Protein AF-F4PZV0-F1 (afdb_monomer)

Organism: Cavenderia fasciculata (NCBI:txid261658)

pLDDT: mean 76.66, std 22.75, range [26.72, 97.62]

Structure (mmCIF, N/CA/C/O backbone):
data_AF-F4PZV0-F1
#
_entry.id   AF-F4PZV0-F1
#
loop_
_atom_site.group_PDB
_atom_site.id
_atom_site.type_symbol
_atom_site.label_atom_id
_atom_site.label_alt_id
_atom_site.label_comp_id
_atom_site.label_asym_id
_atom_site.label_entity_id
_atom_site.label_seq_id
_atom_site.pdbx_PDB_ins_code
_atom_site.Cartn_x
_atom_site.Cartn_y
_atom_site.Cartn_z
_atom_site.occupancy
_atom_site.B_iso_or_equiv
_atom_site.auth_seq_id
_atom_site.auth_comp_id
_atom_site.auth_asym_id
_atom_site.auth_atom_id
_atom_site.pdbx_PDB_model_num
ATOM 1 N N . MET A 1 1 ? 8.027 -6.319 49.062 1.00 37.78 1 MET A N 1
ATOM 2 C CA . MET A 1 1 ? 6.850 -5.822 48.311 1.00 37.78 1 MET A CA 1
ATOM 3 C C . MET A 1 1 ? 7.262 -5.364 46.907 1.00 37.78 1 MET A C 1
ATOM 5 O O . MET A 1 1 ? 7.411 -4.172 46.685 1.00 37.78 1 MET A O 1
ATOM 9 N N . SER A 1 2 ? 7.480 -6.268 45.946 1.00 42.31 2 SER A N 1
ATOM 10 C CA . SER A 1 2 ? 7.841 -5.849 44.573 1.00 42.31 2 SER A CA 1
ATOM 11 C C . SER A 1 2 ? 7.210 -6.712 43.479 1.00 42.31 2 SER A C 1
ATOM 13 O O . SER A 1 2 ? 7.853 -7.022 42.481 1.00 42.31 2 SER A O 1
ATOM 15 N N . GLN A 1 3 ? 5.950 -7.105 43.652 1.00 46.19 3 GLN A N 1
ATOM 16 C CA . GLN A 1 3 ? 5.202 -7.841 42.631 1.00 46.19 3 GLN A CA 1
ATOM 17 C C . GLN A 1 3 ? 3.974 -7.031 42.223 1.00 46.19 3 GLN A C 1
ATOM 19 O O . GLN A 1 3 ? 2.892 -7.254 42.750 1.00 46.19 3 GLN A O 1
ATOM 24 N N . LEU A 1 4 ? 4.152 -6.028 41.354 1.00 45.59 4 LEU A N 1
ATOM 25 C CA . LEU A 1 4 ? 3.023 -5.313 40.736 1.00 45.59 4 LEU A CA 1
ATOM 26 C C . LEU A 1 4 ? 3.439 -4.483 39.510 1.00 45.59 4 LEU A C 1
ATOM 28 O O . LEU A 1 4 ? 3.148 -3.296 39.423 1.00 45.59 4 LEU A O 1
ATOM 32 N N . ARG A 1 5 ? 4.150 -5.084 38.548 1.00 44.56 5 ARG A N 1
ATOM 33 C CA . ARG A 1 5 ? 4.368 -4.488 37.214 1.00 44.56 5 ARG A CA 1
ATOM 34 C C . ARG A 1 5 ? 4.546 -5.573 36.153 1.00 44.56 5 ARG A C 1
ATOM 36 O O . ARG A 1 5 ? 5.642 -5.722 35.643 1.00 44.56 5 ARG A O 1
ATOM 43 N N . ASP A 1 6 ? 3.502 -6.339 35.836 1.00 48.53 6 ASP A N 1
ATOM 44 C CA . ASP A 1 6 ? 3.580 -7.217 34.650 1.00 48.53 6 ASP A CA 1
ATOM 45 C C . ASP A 1 6 ? 2.233 -7.541 33.980 1.00 48.53 6 ASP A C 1
ATOM 47 O O . ASP A 1 6 ? 2.067 -8.549 33.296 1.00 48.53 6 ASP A O 1
ATOM 51 N N . SER A 1 7 ? 1.223 -6.683 34.161 1.00 46.28 7 SER A N 1
ATOM 52 C CA . SER A 1 7 ? -0.145 -6.976 33.691 1.00 46.28 7 SER A CA 1
ATOM 53 C C . SER A 1 7 ? -0.678 -6.022 32.619 1.00 46.28 7 SER A C 1
ATOM 55 O O . SER A 1 7 ? -1.833 -6.158 32.235 1.00 46.28 7 SER A O 1
ATOM 57 N N . LYS A 1 8 ? 0.122 -5.069 32.115 1.00 41.34 8 LYS A N 1
ATOM 58 C CA . LYS A 1 8 ? -0.348 -4.067 31.131 1.00 41.34 8 LYS A CA 1
ATOM 59 C C . LYS A 1 8 ? 0.074 -4.303 29.675 1.00 41.34 8 LYS A C 1
ATOM 61 O O . LYS A 1 8 ? -0.440 -3.609 28.809 1.00 41.34 8 LYS A O 1
ATOM 66 N N . ASP A 1 9 ? 0.910 -5.304 29.395 1.00 50.50 9 ASP A N 1
ATOM 67 C CA . ASP A 1 9 ? 1.451 -5.542 28.044 1.00 50.50 9 ASP A CA 1
ATOM 68 C C . ASP A 1 9 ? 1.009 -6.870 27.403 1.00 50.50 9 ASP A C 1
ATOM 70 O O . ASP A 1 9 ? 1.531 -7.262 26.358 1.00 50.50 9 ASP A O 1
ATOM 74 N N . LYS A 1 10 ? 0.029 -7.583 27.977 1.00 44.91 10 LYS A N 1
ATOM 75 C CA . LYS A 1 10 ? -0.512 -8.780 27.316 1.00 44.91 10 LYS A CA 1
ATOM 76 C C . LYS A 1 10 ? -1.447 -8.372 26.181 1.00 44.91 10 LYS A C 1
ATOM 78 O O . LYS A 1 10 ? -2.624 -8.093 26.389 1.00 44.91 10 LYS A O 1
ATOM 83 N N . VAL A 1 11 ? -0.874 -8.330 24.981 1.00 53.22 11 VAL A N 1
ATOM 84 C CA . VAL A 1 11 ? -1.588 -8.189 23.710 1.00 53.22 11 VAL A CA 1
ATOM 85 C C . VAL A 1 11 ? -2.632 -9.313 23.616 1.00 53.22 11 VAL A C 1
ATOM 87 O O . VAL A 1 11 ? -2.275 -10.476 23.832 1.00 53.22 11 VAL A O 1
ATOM 90 N N . PRO A 1 12 ? -3.913 -9.001 23.342 1.00 50.31 12 PRO A N 1
ATOM 91 C CA . PRO A 1 12 ? -4.933 -10.025 23.150 1.00 50.31 12 PRO A CA 1
ATOM 92 C C . PRO A 1 12 ? -4.534 -10.952 21.989 1.00 50.31 12 PRO A C 1
ATOM 94 O O . PRO A 1 12 ? -3.909 -10.486 21.032 1.00 50.31 12 PRO A O 1
ATOM 97 N N . PRO A 1 13 ? -4.862 -12.255 22.057 1.00 51.34 13 PRO A N 1
ATOM 98 C CA . PRO A 1 13 ? -4.524 -13.195 20.996 1.00 51.34 13 PRO A CA 1
ATOM 99 C C . PRO A 1 13 ? -5.064 -12.687 19.647 1.00 51.34 13 PRO A C 1
ATOM 101 O O . PRO A 1 13 ? -6.169 -12.132 19.612 1.00 51.34 13 PRO A O 1
ATOM 104 N N . PRO A 1 14 ? -4.307 -12.839 18.543 1.00 54.62 14 PRO A N 1
ATOM 105 C CA . PRO A 1 14 ? -4.739 -12.368 17.234 1.00 54.62 14 PRO A CA 1
ATOM 106 C C . PRO A 1 14 ? -6.111 -12.952 16.889 1.00 54.62 14 PRO A C 1
ATOM 108 O O . PRO A 1 14 ? -6.295 -14.167 16.926 1.00 54.62 14 PRO A O 1
ATOM 111 N N . LYS A 1 15 ? -7.073 -12.090 16.536 1.00 55.09 15 LYS A N 1
ATOM 112 C CA . LYS A 1 15 ? -8.424 -12.511 16.119 1.00 55.09 15 LYS A CA 1
ATOM 113 C C . LYS A 1 15 ? -8.403 -13.388 14.856 1.00 55.09 15 LYS A C 1
ATOM 115 O O . LYS A 1 15 ? -9.343 -14.140 14.620 1.00 55.09 15 LYS A O 1
ATOM 120 N N . HIS A 1 16 ? -7.315 -13.323 14.081 1.00 64.19 16 HIS A N 1
ATOM 121 C CA . HIS A 1 16 ? -7.124 -14.026 12.815 1.00 64.19 16 HIS A CA 1
ATOM 122 C C . HIS A 1 16 ? -5.812 -14.820 12.802 1.00 64.19 16 HIS A C 1
ATOM 124 O O . HIS A 1 16 ? -4.788 -14.359 13.311 1.00 64.19 16 HIS A O 1
ATOM 130 N N . ARG A 1 17 ? -5.840 -16.012 12.191 1.00 85.50 17 ARG A N 1
ATOM 131 C CA . ARG A 1 17 ? -4.667 -16.885 12.020 1.00 85.50 17 ARG A CA 1
ATOM 132 C C . ARG A 1 17 ? -3.608 -16.177 11.167 1.00 85.50 17 ARG A C 1
ATOM 134 O O . ARG A 1 17 ? -3.918 -15.732 10.063 1.00 85.50 17 ARG A O 1
ATOM 141 N N . SER A 1 18 ? -2.365 -16.101 11.649 1.00 90.19 18 SER A N 1
ATOM 142 C CA . SER A 1 18 ? -1.261 -15.540 10.867 1.00 90.19 18 SER A CA 1
ATOM 143 C C . SER A 1 18 ? -0.933 -16.445 9.672 1.00 90.19 18 SER A C 1
ATOM 145 O O . SER A 1 18 ? -0.874 -17.669 9.778 1.00 90.19 18 SER A O 1
ATOM 147 N N . ILE A 1 19 ? -0.770 -15.830 8.501 1.00 95.19 19 ILE A N 1
ATOM 148 C CA . ILE A 1 19 ? -0.352 -16.480 7.252 1.00 95.19 19 ILE A CA 1
ATOM 149 C C . ILE A 1 19 ? 1.168 -16.585 7.204 1.00 95.19 19 ILE A C 1
ATOM 151 O O . ILE A 1 19 ? 1.708 -17.604 6.780 1.00 95.19 19 ILE A O 1
ATOM 155 N N . LYS A 1 20 ? 1.848 -15.514 7.614 1.00 94.88 20 LYS A N 1
ATOM 156 C CA . LYS A 1 20 ? 3.300 -15.456 7.747 1.00 94.88 20 LYS A CA 1
ATOM 157 C C . LYS A 1 20 ? 3.657 -14.448 8.825 1.00 94.88 20 LYS A C 1
ATOM 159 O O . LYS A 1 20 ? 3.036 -13.393 8.933 1.00 94.88 20 LYS A O 1
ATOM 164 N N . GLU A 1 21 ? 4.683 -14.756 9.595 1.00 96.50 21 GLU A N 1
ATOM 165 C CA . GLU A 1 21 ? 5.243 -13.859 10.593 1.00 96.50 21 GLU A CA 1
ATOM 166 C C . GLU A 1 21 ? 6.762 -13.959 10.587 1.00 96.50 21 GLU A C 1
ATOM 168 O O . GLU A 1 21 ? 7.330 -14.974 10.187 1.00 96.50 21 GLU A O 1
ATOM 173 N N . GLY A 1 22 ? 7.434 -12.880 10.969 1.00 95.75 22 GLY A N 1
ATOM 174 C CA . GLY A 1 22 ? 8.887 -12.861 10.942 1.00 95.75 22 GLY A CA 1
ATOM 175 C C . GLY A 1 22 ? 9.486 -11.493 11.202 1.00 95.75 22 GLY A C 1
ATOM 176 O O . GLY A 1 22 ? 8.810 -10.458 11.197 1.00 95.75 22 GLY A O 1
ATOM 177 N N . SER A 1 23 ? 10.797 -11.480 11.434 1.00 96.00 23 SER A N 1
ATOM 178 C CA . SER A 1 23 ? 11.526 -10.233 11.612 1.00 96.00 23 SER A CA 1
ATOM 179 C C . SER A 1 23 ? 11.963 -9.657 10.273 1.00 96.00 23 SER A C 1
ATOM 181 O O . SER A 1 23 ? 12.655 -10.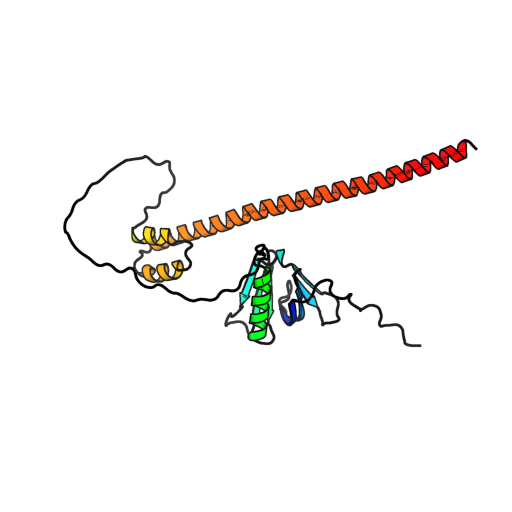308 9.504 1.00 96.00 23 SER A O 1
ATOM 183 N N . VAL A 1 24 ? 11.637 -8.389 10.044 1.00 96.38 24 VAL A N 1
ATOM 184 C CA . VAL A 1 24 ? 12.027 -7.653 8.840 1.00 96.38 24 VAL A CA 1
ATOM 185 C C . VAL A 1 24 ? 12.661 -6.318 9.205 1.00 96.38 24 VAL A C 1
ATOM 187 O O . VAL A 1 24 ? 12.490 -5.796 10.311 1.00 96.38 24 VAL A O 1
ATOM 190 N N . THR A 1 25 ? 13.360 -5.707 8.255 1.00 95.69 25 THR A N 1
ATOM 191 C CA . THR A 1 25 ? 13.836 -4.327 8.383 1.00 95.69 25 THR A CA 1
ATOM 192 C C . THR A 1 25 ? 13.033 -3.427 7.457 1.00 95.69 25 THR A C 1
ATOM 194 O O . THR A 1 25 ? 13.147 -3.538 6.241 1.00 95.69 25 THR A O 1
ATOM 197 N N . LYS A 1 26 ? 12.244 -2.497 8.008 1.00 94.56 26 LYS A N 1
ATOM 198 C CA . LYS A 1 26 ? 11.436 -1.569 7.201 1.00 94.56 26 LYS A CA 1
ATOM 199 C C . LYS A 1 26 ? 11.984 -0.153 7.203 1.00 94.56 26 LYS A C 1
ATOM 201 O O . LYS A 1 26 ? 12.492 0.327 8.219 1.00 94.56 26 LYS A O 1
ATOM 206 N N . GLN A 1 27 ? 11.780 0.549 6.096 1.00 94.00 27 GLN A N 1
ATOM 207 C CA . GLN A 1 27 ? 12.021 1.983 6.009 1.00 94.00 27 GLN A CA 1
ATOM 208 C C . GLN A 1 27 ? 10.890 2.773 6.691 1.00 94.00 27 GLN A C 1
ATOM 210 O O . GLN A 1 27 ? 9.701 2.439 6.578 1.00 94.00 27 GLN A O 1
ATOM 215 N N . GLY A 1 28 ? 11.266 3.816 7.429 1.00 88.50 28 GLY A N 1
ATOM 216 C CA . GLY A 1 28 ? 10.349 4.767 8.044 1.00 88.50 28 GLY A CA 1
ATOM 217 C C . GLY A 1 28 ? 9.641 5.645 7.009 1.00 88.50 28 GLY A C 1
ATOM 218 O O . GLY A 1 28 ? 10.143 5.871 5.910 1.00 88.50 28 GLY A O 1
ATOM 219 N N . GLY A 1 29 ? 8.445 6.119 7.367 1.00 86.62 29 GLY A N 1
ATOM 220 C CA . GLY A 1 29 ? 7.596 6.933 6.492 1.00 86.62 29 GLY A CA 1
ATOM 221 C C . GLY A 1 29 ? 8.144 8.341 6.276 1.00 86.62 29 GLY A C 1
ATOM 222 O O . GLY A 1 29 ? 8.630 8.643 5.187 1.00 86.62 29 GLY A O 1
ATOM 223 N N . ARG A 1 30 ? 8.076 9.169 7.331 1.00 83.56 30 ARG A N 1
ATOM 224 C CA . ARG A 1 30 ? 8.530 10.572 7.341 1.00 83.56 30 ARG A CA 1
ATOM 225 C C . ARG A 1 30 ? 10.054 10.682 7.328 1.00 83.56 30 ARG A C 1
ATOM 227 O O . ARG A 1 30 ? 10.621 11.338 6.469 1.00 83.56 30 ARG A O 1
ATOM 234 N N . ILE A 1 31 ? 10.713 9.986 8.254 1.00 88.25 31 ILE A N 1
ATOM 235 C CA . ILE A 1 31 ? 12.175 9.878 8.304 1.00 88.25 31 ILE A CA 1
ATOM 236 C C . ILE A 1 31 ? 12.557 8.526 7.707 1.00 88.25 31 ILE A C 1
ATOM 238 O O . ILE A 1 31 ? 12.163 7.484 8.235 1.00 88.25 31 ILE A O 1
ATOM 242 N N . LYS A 1 32 ? 13.340 8.537 6.625 1.00 87.62 32 LYS A N 1
ATOM 243 C CA . LYS A 1 32 ? 13.700 7.360 5.812 1.00 87.62 32 LYS A CA 1
ATOM 244 C C . LYS A 1 32 ? 14.741 6.427 6.461 1.00 87.62 32 LYS A C 1
ATOM 246 O O . LYS A 1 32 ? 15.461 5.711 5.762 1.00 87.62 32 LYS A O 1
ATOM 251 N N . ASN A 1 33 ? 14.780 6.388 7.792 1.00 90.31 33 ASN A N 1
ATOM 252 C CA . ASN A 1 33 ? 15.622 5.483 8.572 1.00 90.31 33 ASN A CA 1
ATOM 253 C C . ASN A 1 33 ? 15.045 4.069 8.564 1.00 90.31 33 ASN A C 1
ATOM 255 O O . ASN A 1 33 ? 13.837 3.869 8.451 1.00 90.31 33 ASN A O 1
ATOM 259 N N . TRP A 1 34 ? 15.913 3.082 8.735 1.00 93.19 34 TRP A N 1
ATOM 260 C CA . TRP A 1 34 ? 15.544 1.675 8.694 1.00 93.19 34 TRP A CA 1
ATOM 261 C C . TRP A 1 34 ? 15.444 1.118 10.106 1.00 93.19 34 TRP A C 1
ATOM 263 O O . TRP A 1 34 ? 16.307 1.385 10.940 1.00 93.19 34 TRP A O 1
ATOM 273 N N . LYS A 1 35 ? 14.370 0.383 10.393 1.00 93.12 35 LYS A N 1
ATOM 274 C CA . LYS A 1 35 ? 14.091 -0.165 11.723 1.00 93.12 35 LYS A CA 1
ATOM 275 C C . LYS A 1 35 ? 13.714 -1.635 11.616 1.00 93.12 35 LYS A C 1
ATOM 277 O O . LYS A 1 35 ? 12.878 -1.991 10.787 1.00 93.12 35 LYS A O 1
ATOM 282 N N . LYS A 1 36 ? 14.290 -2.456 12.496 1.00 95.75 36 LYS A N 1
ATOM 283 C CA . LYS A 1 36 ? 13.867 -3.844 12.698 1.00 95.75 36 LYS A CA 1
ATOM 284 C C . LYS A 1 36 ? 12.461 -3.855 13.301 1.00 95.75 36 LYS A C 1
ATOM 286 O O . LYS A 1 36 ? 12.175 -3.083 14.222 1.00 95.75 36 LYS A O 1
ATOM 291 N N . ARG A 1 37 ? 11.581 -4.678 12.743 1.00 96.81 37 ARG A N 1
ATOM 292 C CA . ARG A 1 37 ? 10.197 -4.873 13.176 1.00 96.81 37 ARG A CA 1
ATOM 293 C C . ARG A 1 37 ? 9.867 -6.357 13.140 1.00 96.81 37 ARG A C 1
ATOM 295 O O . ARG A 1 37 ? 10.426 -7.093 12.330 1.00 96.81 37 ARG A O 1
ATOM 302 N N . TRP A 1 38 ? 8.981 -6.776 14.032 1.00 96.44 38 TRP A N 1
ATOM 303 C CA . TRP A 1 38 ? 8.270 -8.038 13.870 1.00 96.44 38 TRP A CA 1
ATOM 304 C C . TRP A 1 38 ? 7.047 -7.753 13.008 1.00 96.44 38 TRP A C 1
ATOM 306 O O . TRP A 1 38 ? 6.306 -6.826 13.333 1.00 96.44 38 TRP A O 1
ATOM 316 N N . CYS A 1 39 ? 6.882 -8.467 11.903 1.00 96.75 39 CYS A N 1
ATOM 317 C CA . CYS A 1 39 ? 5.736 -8.329 11.015 1.00 96.75 39 CYS A CA 1
ATOM 318 C C . CYS A 1 39 ? 4.874 -9.582 11.080 1.00 96.75 39 CYS A C 1
ATOM 320 O O . CYS A 1 39 ? 5.399 -10.689 11.171 1.00 96.75 39 CYS A O 1
ATOM 322 N N . VAL A 1 40 ? 3.565 -9.384 10.984 1.00 96.75 40 VAL A N 1
ATOM 323 C CA . VAL A 1 40 ? 2.557 -10.438 10.898 1.00 96.75 40 VAL A CA 1
ATOM 324 C C . VAL A 1 40 ? 1.659 -10.113 9.711 1.00 96.75 40 VAL A C 1
ATOM 326 O O . VAL A 1 40 ? 1.116 -9.015 9.633 1.00 96.75 40 VAL A O 1
ATOM 329 N N . LEU A 1 41 ? 1.530 -11.053 8.782 1.00 97.00 41 LEU A N 1
ATOM 330 C CA . LEU A 1 41 ? 0.561 -11.022 7.693 1.00 97.00 41 LEU A CA 1
ATOM 331 C C . LEU A 1 41 ? -0.612 -11.926 8.052 1.00 97.00 41 LEU A C 1
ATOM 333 O O . LEU A 1 41 ? -0.409 -13.090 8.397 1.00 97.00 41 LEU A O 1
ATOM 337 N N . ASN A 1 42 ? -1.824 -11.408 7.924 1.00 94.75 42 ASN A N 1
ATOM 338 C CA . ASN A 1 42 ? -3.077 -12.148 8.041 1.00 94.75 42 ASN A CA 1
ATOM 339 C C . ASN A 1 42 ? -4.031 -11.718 6.906 1.00 94.75 42 ASN A C 1
ATOM 341 O O . ASN A 1 42 ? -3.611 -11.034 5.972 1.00 94.75 42 ASN A O 1
ATOM 345 N N . ASP A 1 43 ? -5.295 -12.138 6.974 1.00 92.38 43 ASP A N 1
ATOM 346 C CA . ASP A 1 43 ? -6.306 -11.787 5.968 1.00 92.38 43 ASP A CA 1
ATOM 347 C C . ASP A 1 43 ? -6.681 -10.288 5.973 1.00 92.38 43 ASP A C 1
ATOM 349 O O . ASP A 1 43 ? -7.154 -9.776 4.962 1.00 92.38 43 ASP A O 1
ATOM 353 N N . GLU A 1 44 ? -6.458 -9.572 7.082 1.00 91.75 44 GLU A N 1
ATOM 354 C CA . GLU A 1 44 ? -6.767 -8.140 7.211 1.00 91.75 44 GLU A CA 1
ATOM 355 C C . GLU A 1 44 ? -5.642 -7.254 6.663 1.00 91.75 44 GLU A C 1
ATOM 357 O O . GLU A 1 44 ? -5.898 -6.195 6.084 1.00 91.75 44 GLU A O 1
ATOM 362 N N . GLY A 1 45 ? -4.383 -7.668 6.823 1.00 94.75 45 GLY A N 1
ATOM 363 C CA . GLY A 1 45 ? -3.252 -6.841 6.436 1.00 94.75 45 GLY A CA 1
ATOM 364 C C . GLY A 1 45 ? -1.888 -7.308 6.918 1.00 94.75 45 GLY A C 1
ATOM 365 O O . GLY A 1 45 ? -1.684 -8.404 7.441 1.00 94.75 45 GLY A O 1
ATOM 366 N N . ILE A 1 46 ? -0.919 -6.414 6.731 1.00 96.94 46 ILE A N 1
ATOM 367 C CA . ILE A 1 46 ? 0.425 -6.517 7.297 1.00 96.94 46 ILE A CA 1
ATOM 368 C C . ILE A 1 46 ? 0.480 -5.641 8.545 1.00 96.94 46 ILE A C 1
ATOM 370 O O . ILE A 1 46 ? 0.477 -4.417 8.445 1.00 96.94 46 ILE A O 1
ATOM 374 N N . HIS A 1 47 ? 0.623 -6.253 9.710 1.00 96.00 47 HIS A N 1
ATOM 375 C CA . HIS A 1 47 ? 0.764 -5.582 11.000 1.00 96.00 47 HIS A CA 1
ATOM 376 C C . HIS A 1 47 ? 2.227 -5.612 11.431 1.00 96.00 47 HIS A C 1
ATOM 378 O O . HIS A 1 47 ? 2.916 -6.614 11.225 1.00 96.00 47 HIS A O 1
ATOM 384 N N . TYR A 1 48 ? 2.738 -4.529 12.023 1.00 95.62 48 TYR A N 1
ATOM 385 C CA . TYR A 1 48 ? 4.131 -4.485 12.463 1.00 95.62 48 TYR A CA 1
ATOM 386 C C . TYR A 1 48 ? 4.328 -3.921 13.870 1.00 95.62 48 TYR A C 1
ATOM 388 O O . TYR A 1 48 ? 3.737 -2.927 14.289 1.00 95.62 48 TYR A O 1
ATOM 396 N N . PHE A 1 49 ? 5.272 -4.529 14.580 1.00 95.06 49 PHE A N 1
ATOM 397 C CA . PHE A 1 49 ? 5.492 -4.377 16.014 1.00 95.06 49 PHE A CA 1
ATOM 398 C C . PHE A 1 49 ? 6.965 -4.065 16.308 1.00 95.06 49 PHE A C 1
ATOM 400 O O . PHE A 1 49 ? 7.852 -4.259 15.470 1.00 95.06 49 PHE A O 1
ATOM 407 N N . LYS A 1 50 ? 7.271 -3.554 17.508 1.00 91.25 50 LYS A N 1
ATOM 408 C CA . LYS A 1 50 ? 8.673 -3.388 17.945 1.00 91.25 50 LYS A CA 1
ATOM 409 C C . LYS A 1 50 ? 9.346 -4.747 18.173 1.00 91.25 50 LYS A C 1
ATOM 411 O O . LYS A 1 50 ? 10.492 -4.916 17.774 1.00 91.25 50 LYS A O 1
ATOM 416 N N . SER A 1 51 ? 8.618 -5.677 18.771 1.00 91.12 51 SER A N 1
ATOM 417 C CA . SER A 1 51 ? 8.957 -7.079 19.014 1.00 91.12 51 SER A CA 1
ATOM 418 C C . SER A 1 51 ? 7.672 -7.917 18.996 1.00 91.12 51 SER A C 1
ATOM 420 O O . SER A 1 51 ? 6.577 -7.353 18.977 1.00 91.12 51 SER A O 1
ATOM 422 N N . GLN A 1 52 ? 7.802 -9.244 19.019 1.00 86.94 52 GLN A N 1
ATOM 423 C CA . GLN A 1 52 ? 6.680 -10.191 18.953 1.00 86.94 52 GLN A CA 1
ATOM 424 C C . GLN A 1 52 ? 5.612 -9.964 20.039 1.00 86.94 52 GLN A C 1
ATOM 426 O O . GLN A 1 52 ? 4.428 -10.084 19.761 1.00 86.94 52 GLN A O 1
ATOM 431 N N . ASN A 1 53 ? 6.025 -9.535 21.237 1.00 84.75 53 ASN A N 1
ATOM 432 C CA . ASN A 1 53 ? 5.133 -9.328 22.388 1.00 84.75 53 ASN A CA 1
ATOM 433 C C . ASN A 1 53 ? 4.813 -7.845 22.641 1.00 84.75 53 ASN A C 1
ATOM 435 O O . ASN A 1 53 ? 4.418 -7.475 23.740 1.00 84.75 53 ASN A O 1
ATOM 439 N N . SER A 1 54 ? 5.079 -6.966 21.672 1.00 84.88 54 SER A N 1
ATOM 440 C CA . SER A 1 54 ? 4.834 -5.527 21.836 1.00 84.88 54 SER A CA 1
ATOM 441 C C . SER A 1 54 ? 3.525 -5.096 21.192 1.00 84.88 54 SER A C 1
ATOM 443 O O . SER A 1 54 ? 3.033 -5.763 20.291 1.00 84.88 54 SER A O 1
ATOM 445 N N . ILE A 1 55 ? 3.017 -3.930 21.592 1.00 87.25 55 ILE A N 1
ATOM 446 C CA . ILE A 1 55 ? 1.875 -3.293 20.931 1.00 87.25 55 ILE A CA 1
ATOM 447 C C . ILE A 1 55 ? 2.164 -2.957 19.462 1.00 87.25 55 ILE A C 1
ATOM 449 O O . ILE A 1 55 ? 3.304 -2.642 19.079 1.00 87.25 55 ILE A O 1
ATOM 453 N N . GLU A 1 56 ? 1.106 -2.973 18.654 1.00 92.25 56 GLU A N 1
ATOM 454 C CA . GLU A 1 56 ? 1.162 -2.615 17.240 1.00 92.25 56 GLU A CA 1
ATOM 455 C C . GLU A 1 56 ? 1.722 -1.196 17.049 1.00 92.25 56 GLU A C 1
ATOM 457 O O . GLU A 1 56 ? 1.434 -0.266 17.805 1.00 92.25 56 GLU A O 1
ATOM 462 N N . LYS A 1 57 ? 2.594 -1.032 16.048 1.00 92.81 57 LYS A N 1
ATOM 463 C CA . LYS A 1 57 ? 3.145 0.271 15.635 1.00 92.81 57 LYS A CA 1
ATOM 464 C C . LYS A 1 57 ? 2.526 0.800 14.347 1.00 92.81 57 LYS A C 1
ATOM 466 O O . LYS A 1 57 ? 2.811 1.937 13.971 1.00 92.81 57 LYS A O 1
ATOM 471 N N . GLY A 1 58 ? 1.758 -0.027 13.664 1.00 93.62 58 GLY A N 1
ATOM 472 C CA . GLY A 1 58 ? 0.937 0.309 12.520 1.00 93.62 58 GLY A CA 1
ATOM 473 C C . GLY A 1 58 ? 0.668 -0.926 11.676 1.00 93.62 58 GLY A C 1
ATOM 474 O O . GLY A 1 58 ? 1.286 -1.980 11.864 1.00 93.62 58 GLY A O 1
ATOM 475 N N . SER A 1 59 ? -0.215 -0.739 10.711 1.00 95.50 59 SER A N 1
ATOM 476 C CA . SER A 1 59 ? -0.696 -1.781 9.823 1.00 95.50 59 SER A CA 1
ATOM 477 C C . SER A 1 59 ? -0.794 -1.272 8.385 1.00 95.50 59 SER A C 1
ATOM 479 O O . SER A 1 59 ? -0.685 -0.074 8.110 1.00 95.50 59 SER A O 1
ATOM 481 N N . ILE A 1 60 ? -0.910 -2.212 7.456 1.00 95.94 60 ILE A N 1
ATOM 482 C CA . ILE A 1 60 ? -1.174 -1.989 6.039 1.00 95.94 60 ILE A CA 1
ATOM 483 C C . ILE A 1 60 ? -2.344 -2.901 5.692 1.00 95.94 60 ILE A C 1
ATOM 485 O O . ILE A 1 60 ? -2.145 -4.110 5.586 1.00 95.94 60 ILE A O 1
ATOM 489 N N . ALA A 1 61 ? -3.545 -2.341 5.568 1.00 95.00 61 ALA A N 1
ATOM 490 C CA . ALA A 1 61 ? -4.729 -3.113 5.204 1.00 95.00 61 ALA A CA 1
ATOM 491 C C . ALA A 1 61 ? -4.553 -3.733 3.811 1.00 95.00 61 ALA A C 1
ATOM 493 O O . ALA A 1 61 ? -4.069 -3.045 2.909 1.00 95.00 61 ALA A O 1
ATOM 494 N N . ILE A 1 62 ? -4.951 -5.000 3.624 1.00 94.38 62 ILE A N 1
ATOM 495 C CA . ILE A 1 62 ? -4.874 -5.678 2.314 1.00 94.38 62 ILE A CA 1
ATOM 496 C C . ILE A 1 62 ? -5.605 -4.870 1.239 1.00 94.38 62 ILE A C 1
ATOM 498 O O . ILE A 1 62 ? -5.080 -4.731 0.138 1.00 94.38 62 ILE A O 1
ATOM 502 N N . SER A 1 63 ? -6.759 -4.284 1.576 1.00 92.94 63 SER A N 1
ATOM 503 C CA . SER A 1 63 ? -7.564 -3.453 0.672 1.00 92.94 63 SER A CA 1
ATOM 504 C C . SER A 1 63 ? -6.807 -2.257 0.094 1.00 92.94 63 SER A C 1
ATOM 506 O O . SER A 1 63 ? -7.107 -1.836 -1.012 1.00 92.94 63 SER A O 1
ATOM 508 N N . HIS A 1 64 ? -5.814 -1.723 0.812 1.00 94.12 64 HIS A N 1
ATOM 509 C CA . HIS A 1 64 ? -5.034 -0.568 0.359 1.00 94.12 64 HIS A CA 1
ATOM 510 C C . HIS A 1 64 ? -3.784 -0.972 -0.429 1.00 94.12 64 HIS A C 1
ATOM 512 O O . HIS A 1 64 ? -3.030 -0.097 -0.858 1.00 94.12 64 HIS A O 1
ATOM 518 N N . ILE A 1 65 ? -3.484 -2.270 -0.562 1.00 95.44 65 ILE A N 1
ATOM 519 C CA . ILE A 1 65 ? -2.285 -2.728 -1.264 1.00 95.44 65 ILE A CA 1
ATOM 520 C C . ILE A 1 65 ? -2.583 -2.848 -2.757 1.00 95.44 65 ILE A C 1
ATOM 522 O O . ILE A 1 65 ? -3.286 -3.750 -3.199 1.00 95.44 65 ILE A O 1
ATOM 526 N N . LEU A 1 66 ? -1.951 -1.980 -3.541 1.00 94.00 66 LEU A N 1
ATOM 527 C CA . LEU A 1 66 ? -2.094 -1.934 -4.995 1.00 94.00 66 LEU A CA 1
ATOM 528 C C . LEU A 1 66 ? -1.199 -2.963 -5.691 1.00 94.00 66 LEU A C 1
ATOM 530 O O . LEU A 1 66 ? -1.572 -3.560 -6.696 1.00 94.00 66 LEU A O 1
ATOM 534 N N . ASN A 1 67 ? 0.018 -3.155 -5.178 1.00 94.56 67 ASN A N 1
ATOM 535 C CA . ASN A 1 67 ? 0.985 -4.090 -5.746 1.00 94.56 67 ASN A CA 1
ATOM 536 C C . ASN A 1 67 ? 2.060 -4.467 -4.710 1.00 94.56 67 ASN A C 1
ATOM 538 O O . ASN A 1 67 ? 2.277 -3.765 -3.715 1.00 94.56 67 ASN A O 1
ATOM 542 N N . VAL A 1 68 ? 2.787 -5.551 -4.980 1.00 96.56 68 VAL A N 1
ATOM 543 C CA . VAL A 1 68 ? 4.006 -5.938 -4.265 1.00 96.56 68 VAL A CA 1
ATOM 544 C C . VAL A 1 68 ? 5.039 -6.516 -5.240 1.00 96.56 68 VAL A C 1
ATOM 546 O O . VAL A 1 68 ? 4.733 -7.360 -6.083 1.00 96.56 68 VAL A O 1
ATOM 549 N N . GLU A 1 69 ? 6.284 -6.062 -5.140 1.00 94.69 69 GLU A N 1
ATOM 550 C CA . GLU A 1 69 ? 7.350 -6.361 -6.104 1.00 94.69 69 GLU A CA 1
ATOM 551 C C . GLU A 1 69 ? 8.710 -6.359 -5.405 1.00 94.69 69 GLU A C 1
ATOM 553 O O . GLU A 1 69 ? 8.900 -5.725 -4.364 1.00 94.69 69 GLU A O 1
ATOM 558 N N . SER A 1 70 ? 9.663 -7.069 -6.000 1.00 94.88 70 SER A N 1
ATOM 559 C CA . SER A 1 70 ? 11.049 -7.090 -5.543 1.00 94.88 70 SER A CA 1
ATOM 560 C C . SER A 1 70 ? 11.717 -5.721 -5.754 1.00 94.88 70 SER A C 1
ATOM 562 O O . SER A 1 70 ? 11.545 -5.084 -6.790 1.00 94.88 70 SER A O 1
ATOM 564 N N . ASP A 1 71 ? 12.492 -5.242 -4.780 1.00 90.94 71 ASP A N 1
ATOM 565 C CA . ASP A 1 71 ? 13.281 -4.004 -4.884 1.00 90.94 71 ASP A CA 1
ATOM 566 C C . ASP A 1 71 ? 14.747 -4.342 -5.175 1.00 90.94 71 ASP A C 1
ATOM 568 O O . ASP A 1 71 ? 15.633 -4.031 -4.381 1.00 90.94 71 ASP A O 1
ATOM 572 N N . ASP A 1 72 ? 15.008 -4.977 -6.320 1.00 73.50 72 ASP A N 1
ATOM 573 C CA . ASP A 1 72 ? 16.348 -5.442 -6.723 1.00 73.50 72 ASP A CA 1
ATOM 574 C C . ASP A 1 72 ? 17.247 -4.321 -7.276 1.00 73.50 72 ASP A C 1
ATOM 576 O O . ASP A 1 72 ? 18.180 -4.560 -8.045 1.00 73.50 72 ASP A O 1
ATOM 580 N N . LYS A 1 73 ? 16.993 -3.058 -6.910 1.00 69.06 73 LYS A N 1
ATOM 581 C CA . LYS A 1 73 ? 17.804 -1.941 -7.405 1.00 69.06 73 LYS A CA 1
ATOM 582 C C . LYS A 1 73 ? 19.256 -2.107 -6.940 1.00 69.06 73 LYS A C 1
ATOM 584 O O . LYS A 1 73 ? 19.560 -1.946 -5.762 1.00 69.06 73 LYS A O 1
ATOM 589 N N . SER A 1 74 ? 20.170 -2.303 -7.895 1.00 50.00 74 SER A N 1
ATOM 590 C CA . SER A 1 74 ? 21.620 -2.489 -7.683 1.00 50.00 74 SER A CA 1
ATOM 591 C C . SER A 1 74 ? 22.311 -1.387 -6.855 1.00 50.00 74 SER A C 1
ATOM 593 O O . SER A 1 74 ? 23.431 -1.577 -6.391 1.00 50.00 74 SER A O 1
ATOM 595 N N . SER A 1 75 ? 21.669 -0.229 -6.669 1.00 52.66 75 SER A N 1
ATOM 596 C CA . SER A 1 75 ? 22.186 0.915 -5.906 1.00 52.66 75 SER A CA 1
ATOM 597 C C . SER A 1 75 ? 21.943 0.815 -4.389 1.00 52.66 75 SER A C 1
ATOM 599 O O . SER A 1 75 ? 22.628 1.487 -3.610 1.00 52.66 75 SER A O 1
ATOM 601 N N . SER A 1 76 ? 20.989 0.002 -3.920 1.00 61.16 76 SER A N 1
ATOM 602 C CA . SER A 1 76 ? 20.714 -0.092 -2.485 1.00 61.16 76 SER A CA 1
ATOM 603 C C . SER A 1 76 ? 21.707 -1.015 -1.783 1.00 61.16 76 SER A C 1
ATOM 605 O O . SER A 1 76 ? 21.770 -2.204 -2.062 1.00 61.16 76 SER A O 1
ATOM 607 N N . LYS A 1 77 ? 22.404 -0.496 -0.760 1.00 75.38 77 LYS A N 1
ATOM 608 C CA . LYS A 1 77 ? 23.273 -1.281 0.148 1.00 75.38 77 LYS A CA 1
ATOM 609 C C . LYS A 1 77 ? 22.559 -2.446 0.859 1.00 75.38 77 LYS A C 1
ATOM 611 O O . LYS A 1 77 ? 23.211 -3.222 1.550 1.00 75.38 77 LYS A O 1
ATOM 616 N N . ARG A 1 78 ? 21.228 -2.542 0.767 1.00 82.25 78 ARG A N 1
ATOM 617 C CA . ARG A 1 78 ? 20.435 -3.604 1.391 1.00 82.25 78 ARG A CA 1
ATOM 618 C C . ARG A 1 78 ? 19.940 -4.580 0.340 1.00 82.25 78 ARG A C 1
ATOM 620 O O . ARG A 1 78 ? 19.443 -4.165 -0.699 1.00 82.25 78 ARG A O 1
ATOM 627 N N . LYS A 1 79 ? 20.084 -5.860 0.666 1.00 89.06 79 LYS A N 1
ATOM 628 C CA . LYS A 1 79 ? 19.635 -6.995 -0.135 1.00 89.06 79 LYS A CA 1
ATOM 629 C C . LYS A 1 79 ? 18.279 -7.483 0.368 1.00 89.06 79 LYS A C 1
ATOM 631 O O . LYS A 1 79 ? 17.857 -7.116 1.466 1.00 89.06 79 LYS A O 1
ATOM 636 N N . ASN A 1 80 ? 17.645 -8.342 -0.423 1.00 92.75 80 ASN A N 1
ATOM 637 C CA . ASN A 1 80 ? 16.420 -9.057 -0.058 1.00 92.75 80 ASN A CA 1
ATOM 638 C C . ASN A 1 80 ? 15.245 -8.117 0.258 1.00 92.75 80 ASN A C 1
ATOM 640 O O . ASN A 1 80 ? 14.455 -8.363 1.169 1.00 92.75 80 ASN A O 1
ATOM 644 N N . CYS A 1 81 ? 15.164 -6.999 -0.463 1.00 94.88 81 CYS A N 1
ATOM 645 C CA . CYS A 1 81 ? 14.152 -5.980 -0.242 1.00 94.88 81 CYS A CA 1
ATOM 646 C C . CYS A 1 81 ? 12.999 -6.116 -1.232 1.00 94.88 81 CYS A C 1
ATOM 648 O O . CYS A 1 81 ? 13.177 -6.536 -2.369 1.00 94.88 81 CYS A O 1
ATOM 650 N N . PHE A 1 82 ? 11.817 -5.719 -0.790 1.00 96.12 82 PHE A N 1
ATOM 651 C CA . PHE A 1 82 ? 10.605 -5.645 -1.581 1.00 96.12 82 PHE A CA 1
ATOM 652 C C . PHE A 1 82 ? 9.838 -4.368 -1.240 1.00 96.12 82 PHE A C 1
ATOM 654 O O . PHE A 1 82 ? 10.030 -3.740 -0.186 1.00 96.12 82 PHE A O 1
ATOM 661 N N . LYS A 1 83 ? 8.981 -3.963 -2.168 1.00 96.06 83 LYS A N 1
ATOM 662 C CA . LYS A 1 83 ? 8.099 -2.809 -2.047 1.00 96.06 83 LYS A CA 1
ATOM 663 C C . LYS A 1 83 ? 6.659 -3.267 -1.976 1.00 96.06 83 LYS A C 1
ATOM 665 O O . LYS A 1 83 ? 6.253 -4.132 -2.741 1.00 96.06 83 LYS A O 1
ATOM 670 N N . VAL A 1 84 ? 5.900 -2.631 -1.097 1.00 97.12 84 VAL A N 1
ATOM 671 C CA . VAL A 1 84 ? 4.439 -2.712 -1.055 1.00 97.12 84 VAL A CA 1
ATOM 672 C C . VAL A 1 84 ? 3.919 -1.327 -1.425 1.00 97.12 84 VAL A C 1
ATOM 674 O O . VAL A 1 84 ? 4.202 -0.362 -0.705 1.00 97.12 84 VAL A O 1
ATOM 677 N N . TRP A 1 85 ? 3.232 -1.203 -2.561 1.00 95.88 85 TRP A N 1
ATOM 678 C CA . TRP A 1 85 ? 2.571 0.050 -2.941 1.00 95.88 85 TRP A CA 1
ATOM 679 C C . TRP A 1 85 ? 1.202 0.097 -2.304 1.00 95.88 85 TRP A C 1
ATOM 681 O O . TRP A 1 85 ? 0.424 -0.844 -2.439 1.00 95.88 85 TRP A O 1
ATOM 691 N N . THR A 1 86 ? 0.923 1.213 -1.649 1.00 94.88 86 THR A N 1
ATOM 692 C CA . THR A 1 86 ? -0.425 1.592 -1.251 1.00 94.88 86 THR A CA 1
ATOM 693 C C . THR A 1 86 ? -0.774 2.927 -1.882 1.00 94.88 86 THR A C 1
ATOM 695 O O . THR A 1 86 ? 0.121 3.622 -2.370 1.00 94.88 86 THR A O 1
ATOM 698 N N . GLU A 1 87 ? -2.049 3.300 -1.819 1.00 90.00 87 GLU A N 1
ATOM 699 C CA . GLU A 1 87 ? -2.539 4.612 -2.265 1.00 90.00 87 GLU A CA 1
ATOM 700 C C . GLU A 1 87 ? -1.773 5.761 -1.592 1.00 90.00 87 GLU A C 1
ATOM 702 O O . GLU A 1 87 ? -1.303 6.685 -2.247 1.00 90.00 87 GLU A O 1
ATOM 707 N N . GLU A 1 88 ? -1.556 5.662 -0.277 1.00 89.38 88 GLU A N 1
ATOM 708 C CA . GLU A 1 88 ? -0.879 6.720 0.479 1.00 89.38 88 GLU A CA 1
ATOM 709 C C . GLU A 1 88 ? 0.643 6.773 0.273 1.00 89.38 88 GLU A C 1
ATOM 711 O O . GLU A 1 88 ? 1.243 7.851 0.284 1.00 89.38 88 GLU A O 1
ATOM 716 N N . ARG A 1 89 ? 1.321 5.615 0.202 1.00 92.31 89 ARG A N 1
ATOM 717 C CA . ARG A 1 89 ? 2.788 5.560 0.112 1.00 92.31 89 ARG A CA 1
ATOM 718 C C . ARG A 1 89 ? 3.327 4.190 -0.285 1.00 92.31 89 ARG A C 1
ATOM 720 O O . ARG A 1 89 ? 2.741 3.148 -0.029 1.00 92.31 89 ARG A O 1
ATOM 727 N N . THR A 1 90 ? 4.581 4.168 -0.728 1.00 94.06 90 THR A N 1
ATOM 728 C CA . THR A 1 90 ? 5.336 2.918 -0.888 1.00 94.06 90 THR A CA 1
ATOM 729 C C . THR A 1 90 ? 6.092 2.534 0.385 1.00 94.06 90 THR A C 1
ATOM 731 O O . THR A 1 90 ? 6.906 3.297 0.917 1.00 94.06 90 THR A O 1
ATOM 734 N N . TYR A 1 91 ? 5.880 1.308 0.852 1.00 95.94 91 TYR A N 1
ATOM 735 C CA . TYR A 1 91 ? 6.617 0.704 1.955 1.00 95.94 91 TYR A CA 1
ATOM 736 C C . TYR A 1 91 ? 7.791 -0.094 1.405 1.00 95.94 91 TYR A C 1
ATOM 738 O O . TYR A 1 91 ? 7.592 -0.980 0.586 1.00 95.94 91 TYR A O 1
ATOM 746 N N . ARG A 1 92 ? 9.006 0.175 1.891 1.00 95.38 92 ARG A N 1
ATOM 747 C CA . ARG A 1 92 ? 10.181 -0.662 1.612 1.00 95.38 92 ARG A CA 1
ATOM 748 C C . ARG A 1 92 ? 10.505 -1.539 2.809 1.00 95.38 92 ARG A C 1
ATOM 750 O O . ARG A 1 92 ? 10.644 -1.024 3.926 1.00 95.38 92 ARG A O 1
ATOM 757 N N . ILE A 1 93 ? 10.613 -2.838 2.572 1.00 96.25 93 ILE A N 1
ATOM 758 C CA . ILE A 1 93 ? 10.819 -3.867 3.591 1.00 96.25 93 ILE A CA 1
ATOM 759 C C . ILE A 1 93 ? 11.917 -4.802 3.094 1.00 96.25 93 ILE A C 1
ATOM 761 O O . ILE A 1 93 ? 11.901 -5.185 1.935 1.00 96.25 93 ILE A O 1
ATOM 765 N N . CYS A 1 94 ? 12.874 -5.148 3.949 1.00 95.62 94 CYS A N 1
ATOM 766 C CA . CYS A 1 94 ? 13.903 -6.136 3.645 1.00 95.62 94 CYS A CA 1
ATOM 767 C C . CYS A 1 94 ? 13.762 -7.335 4.579 1.00 95.62 94 CYS A C 1
ATOM 769 O O . CYS A 1 94 ? 13.702 -7.161 5.803 1.00 95.62 94 CYS A O 1
ATOM 771 N N . ALA A 1 95 ? 13.681 -8.512 3.971 1.00 95.69 95 ALA A N 1
ATOM 772 C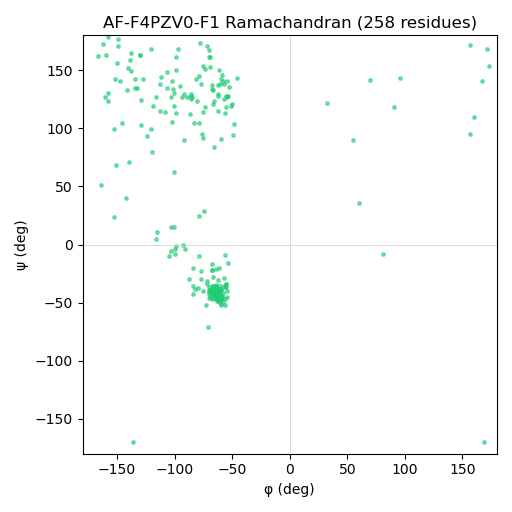 CA . ALA A 1 95 ? 13.613 -9.811 4.620 1.00 95.69 95 ALA A CA 1
ATOM 773 C C . ALA A 1 95 ? 14.999 -10.259 5.114 1.00 95.69 95 ALA A C 1
ATOM 775 O O . ALA A 1 95 ? 16.008 -9.591 4.852 1.00 95.69 95 ALA A O 1
ATOM 776 N N . THR A 1 96 ? 15.059 -11.372 5.846 1.00 92.44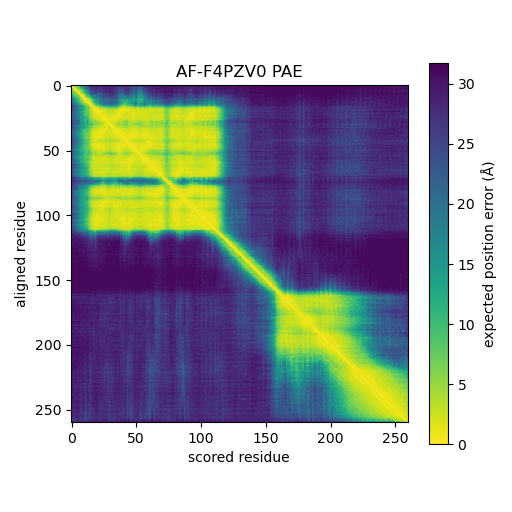 96 THR A N 1
ATOM 777 C CA . THR A 1 96 ? 16.333 -11.927 6.336 1.00 92.44 96 THR A CA 1
ATOM 778 C C . THR A 1 96 ? 17.206 -12.447 5.200 1.00 92.44 96 THR A C 1
ATOM 780 O O . THR A 1 96 ? 18.414 -12.209 5.177 1.00 92.44 96 THR A O 1
ATOM 783 N N . ASP A 1 97 ? 16.582 -13.083 4.217 1.00 93.69 97 ASP A N 1
ATOM 784 C CA . ASP A 1 97 ? 17.218 -13.753 3.088 1.00 93.69 97 ASP A CA 1
ATOM 785 C C . ASP A 1 97 ? 16.308 -13.701 1.844 1.00 93.69 97 ASP A C 1
ATOM 787 O O . ASP A 1 97 ? 15.215 -13.128 1.874 1.00 93.69 97 ASP A O 1
ATOM 791 N N . SER A 1 98 ? 16.794 -14.225 0.714 1.00 93.62 98 SER A N 1
ATOM 792 C CA . SER A 1 98 ? 16.049 -14.178 -0.551 1.00 93.62 98 SER A CA 1
ATOM 793 C C . SER A 1 98 ? 14.790 -15.040 -0.522 1.00 93.62 98 SER A C 1
ATOM 795 O O . SER A 1 98 ? 13.787 -14.643 -1.106 1.00 93.62 98 SER A O 1
ATOM 797 N N . LEU A 1 99 ? 14.827 -16.186 0.161 1.00 94.81 99 LEU A N 1
ATOM 798 C CA . LEU A 1 99 ? 13.686 -17.091 0.242 1.00 94.81 99 LEU A CA 1
ATOM 799 C C . LEU A 1 99 ? 12.587 -16.458 1.099 1.00 94.81 99 LEU A C 1
ATOM 801 O O . LEU A 1 99 ? 11.442 -16.382 0.663 1.00 94.81 99 LEU A O 1
ATOM 805 N N . ASP A 1 100 ? 12.947 -15.891 2.254 1.00 94.69 100 ASP A N 1
ATOM 806 C CA . ASP A 1 100 ? 12.011 -15.163 3.114 1.00 94.69 100 ASP A CA 1
ATOM 807 C C . ASP A 1 100 ? 11.363 -13.988 2.360 1.00 94.69 100 ASP A C 1
ATOM 809 O O . ASP A 1 100 ? 10.147 -13.793 2.430 1.00 94.69 100 ASP A O 1
ATOM 813 N N . LYS A 1 101 ? 12.141 -13.243 1.556 1.00 96.19 101 LYS A N 1
ATOM 814 C CA . LYS A 1 101 ? 11.617 -12.182 0.672 1.00 96.19 101 LYS A CA 1
ATOM 815 C C . LYS A 1 101 ? 10.547 -12.726 -0.278 1.00 96.19 101 LYS A C 1
ATOM 817 O O . LYS A 1 101 ? 9.463 -12.145 -0.368 1.00 96.19 101 LYS A O 1
ATOM 822 N N . ASP A 1 102 ? 10.847 -13.806 -0.992 1.00 96.12 102 ASP A N 1
ATOM 823 C CA . ASP A 1 102 ? 9.947 -14.371 -1.998 1.00 96.12 102 ASP A CA 1
ATOM 824 C C . ASP A 1 102 ? 8.671 -14.940 -1.359 1.00 96.12 102 ASP A C 1
ATOM 826 O O . ASP A 1 102 ? 7.574 -14.764 -1.901 1.00 96.12 102 ASP A O 1
ATOM 830 N N . GLU A 1 103 ? 8.774 -15.523 -0.163 1.00 96.88 103 GLU A N 1
ATOM 831 C CA . GLU A 1 103 ? 7.622 -15.955 0.631 1.00 96.88 103 GLU A CA 1
ATOM 832 C C . GLU A 1 103 ? 6.732 -14.783 1.057 1.00 96.88 103 GLU A C 1
ATOM 834 O O . GLU A 1 103 ? 5.504 -14.881 0.954 1.00 96.88 103 GLU A O 1
ATOM 839 N N . TRP A 1 104 ? 7.317 -13.664 1.507 1.00 97.62 104 TRP A N 1
ATOM 840 C CA . TRP A 1 104 ? 6.561 -12.446 1.823 1.00 97.62 104 TRP A CA 1
ATOM 841 C C . TRP A 1 104 ? 5.814 -11.929 0.593 1.00 97.62 104 TRP A C 1
ATOM 843 O O . TRP A 1 104 ? 4.600 -11.730 0.657 1.00 97.62 104 TRP A O 1
ATOM 853 N N . ILE A 1 105 ? 6.509 -11.757 -0.536 1.00 97.31 105 ILE A N 1
ATOM 854 C CA . ILE A 1 105 ? 5.908 -11.271 -1.787 1.00 97.31 105 ILE A CA 1
ATOM 855 C C . ILE A 1 105 ? 4.767 -12.197 -2.221 1.00 97.31 105 ILE A C 1
ATOM 857 O O . ILE A 1 105 ? 3.665 -11.727 -2.501 1.00 97.31 105 ILE A O 1
ATOM 861 N N . THR A 1 106 ? 5.003 -13.509 -2.256 1.00 96.94 106 THR A N 1
ATOM 862 C CA . THR A 1 106 ? 4.018 -14.499 -2.715 1.00 96.94 106 THR A CA 1
ATOM 863 C C . THR A 1 106 ? 2.789 -14.531 -1.811 1.00 96.94 106 THR A C 1
ATOM 865 O O . THR A 1 106 ? 1.657 -14.524 -2.301 1.00 96.94 106 THR A O 1
ATOM 868 N N . SER A 1 107 ? 2.996 -14.501 -0.492 1.00 96.31 107 SER A N 1
ATOM 869 C CA . SER A 1 107 ? 1.906 -14.514 0.486 1.00 96.31 107 SER A CA 1
ATOM 870 C C . SER A 1 107 ? 1.029 -13.270 0.374 1.00 96.31 107 SER A C 1
ATOM 872 O O . SER A 1 107 ? -0.193 -13.392 0.397 1.00 96.31 107 SER A O 1
ATOM 874 N N . ILE A 1 108 ? 1.638 -12.095 0.184 1.00 96.56 108 ILE A N 1
ATOM 875 C CA . ILE A 1 108 ? 0.919 -10.831 -0.008 1.00 96.56 108 ILE A CA 1
ATOM 876 C C . ILE A 1 108 ? 0.166 -10.841 -1.351 1.00 96.56 108 ILE A C 1
ATOM 878 O O . ILE A 1 108 ? -1.028 -10.554 -1.381 1.00 96.56 108 ILE A O 1
ATOM 882 N N . LYS A 1 109 ? 0.807 -11.249 -2.460 1.00 95.50 109 LYS A N 1
ATOM 883 C CA . LYS A 1 109 ? 0.152 -11.341 -3.785 1.00 95.50 109 LYS A CA 1
ATOM 884 C C . LYS A 1 109 ? -1.080 -12.234 -3.777 1.00 95.50 109 LYS A C 1
ATOM 886 O O . LYS A 1 109 ? -2.048 -11.940 -4.473 1.00 95.50 109 LYS A O 1
ATOM 891 N N . ARG A 1 110 ? -1.045 -13.328 -3.014 1.00 94.25 110 ARG A N 1
ATOM 892 C CA . ARG A 1 110 ? -2.181 -14.246 -2.887 1.00 94.25 110 ARG A CA 1
ATOM 893 C C . ARG A 1 110 ? -3.413 -13.573 -2.276 1.00 94.25 110 ARG A C 1
ATOM 895 O O . ARG A 1 110 ? -4.516 -13.969 -2.624 1.00 94.25 110 ARG A O 1
ATOM 902 N N . LEU A 1 111 ? -3.222 -12.587 -1.401 1.00 92.50 111 LEU A N 1
ATOM 903 C CA . LEU A 1 111 ? -4.308 -11.867 -0.730 1.00 92.50 111 LEU A CA 1
ATOM 904 C C . LEU A 1 111 ? -4.831 -10.675 -1.536 1.00 92.50 111 LEU A C 1
ATOM 906 O O . LEU A 1 111 ? -6.006 -10.354 -1.426 1.00 92.50 111 LEU A O 1
ATOM 910 N N . ILE A 1 112 ? -3.980 -10.046 -2.356 1.00 90.88 112 ILE A N 1
ATOM 911 C CA . ILE A 1 112 ? -4.383 -8.925 -3.227 1.00 90.88 112 ILE A CA 1
ATOM 912 C C . ILE A 1 112 ? -5.256 -9.410 -4.391 1.00 90.88 112 ILE A C 1
ATOM 914 O O . ILE A 1 112 ? -6.116 -8.680 -4.876 1.00 90.88 112 ILE A O 1
ATOM 918 N N . LYS A 1 113 ? -5.042 -10.639 -4.879 1.00 79.06 113 LYS A N 1
ATOM 919 C CA . LYS A 1 113 ? -5.900 -11.188 -5.934 1.00 79.06 113 LYS A CA 1
ATOM 920 C C . LYS A 1 113 ? -7.327 -11.301 -5.393 1.00 79.06 113 LYS A C 1
ATOM 922 O O . LYS A 1 113 ? -7.495 -11.907 -4.332 1.00 79.06 113 LYS A O 1
ATOM 927 N N . PRO A 1 114 ? -8.346 -10.785 -6.110 1.00 59.78 114 PRO A N 1
ATOM 928 C CA . PRO A 1 114 ? -9.723 -10.956 -5.686 1.00 59.78 114 PRO A CA 1
ATOM 929 C C . PRO A 1 114 ? -9.953 -12.446 -5.486 1.00 59.78 114 PRO A C 1
ATOM 931 O O . PRO A 1 114 ? -9.616 -13.261 -6.354 1.00 59.78 114 PRO A O 1
ATOM 934 N N . ARG A 1 115 ? -10.461 -12.804 -4.306 1.00 54.25 115 ARG A N 1
ATOM 935 C CA . ARG A 1 115 ? -10.839 -14.173 -3.980 1.00 54.25 115 ARG A CA 1
ATOM 936 C C . ARG A 1 115 ? -12.011 -14.515 -4.894 1.00 54.25 115 ARG A C 1
ATOM 938 O O . ARG A 1 115 ? -13.162 -14.320 -4.525 1.00 54.25 115 ARG A O 1
ATOM 94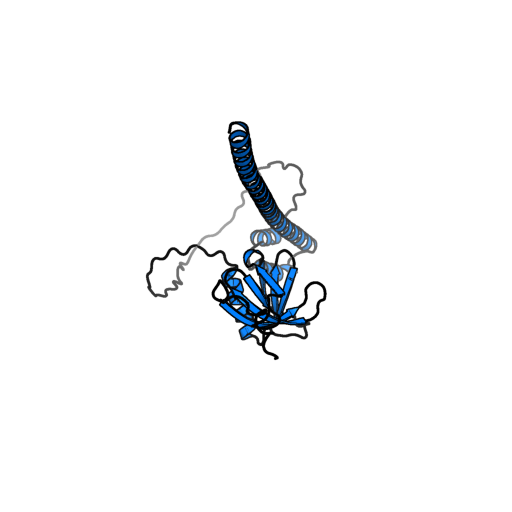5 N N . SER A 1 116 ? -11.712 -14.938 -6.124 1.00 46.03 116 SER A N 1
ATOM 946 C CA . SER A 1 116 ? -12.695 -15.547 -7.008 1.00 46.03 116 SER A CA 1
ATOM 947 C C . SER A 1 116 ? -13.351 -16.636 -6.176 1.00 46.03 116 SER A C 1
ATOM 949 O O . SER A 1 116 ? -12.654 -17.480 -5.608 1.00 46.03 116 SER A O 1
ATOM 951 N N . LEU A 1 117 ? -14.661 -16.513 -5.985 1.00 40.12 117 LEU A N 1
ATOM 952 C CA . LEU A 1 117 ? -15.470 -17.455 -5.235 1.00 40.12 117 LEU A CA 1
ATOM 953 C C . LEU A 1 117 ? -15.334 -18.818 -5.918 1.00 40.12 117 LEU A C 1
ATOM 955 O O . LEU A 1 117 ? -16.072 -19.141 -6.845 1.00 40.12 117 LEU A O 1
ATOM 959 N N . THR A 1 118 ? -14.361 -19.620 -5.496 1.00 40.12 118 THR A N 1
ATOM 960 C CA . THR A 1 118 ? -14.323 -21.028 -5.850 1.00 40.12 118 THR A CA 1
ATOM 961 C C . THR A 1 118 ? -15.376 -21.708 -4.991 1.00 40.12 118 THR A C 1
ATOM 963 O O . THR A 1 118 ? -15.129 -22.098 -3.851 1.00 40.12 118 THR A O 1
ATOM 966 N N . ASN A 1 119 ? -16.586 -21.801 -5.547 1.00 35.69 119 ASN A N 1
ATOM 967 C CA . ASN A 1 119 ? -17.579 -22.762 -5.098 1.00 35.69 119 ASN A CA 1
ATOM 968 C C . ASN A 1 119 ? -16.911 -24.137 -5.043 1.00 35.69 119 ASN A C 1
ATOM 970 O O . ASN A 1 119 ? -16.395 -24.650 -6.037 1.00 35.69 119 ASN A O 1
ATOM 974 N N . SER A 1 120 ? -16.918 -24.717 -3.854 1.00 40.94 120 SER A N 1
ATOM 975 C CA . SER A 1 120 ? -16.588 -26.105 -3.596 1.00 40.94 120 SER A CA 1
ATOM 976 C C . SER A 1 120 ? -17.479 -27.001 -4.458 1.00 40.94 120 SER A C 1
ATOM 978 O O . SER A 1 120 ? -18.693 -26.987 -4.290 1.00 40.94 120 SER A O 1
ATOM 980 N N . ASN A 1 121 ? -16.884 -27.790 -5.350 1.00 36.62 121 ASN A N 1
ATOM 981 C CA . ASN A 1 121 ? -17.268 -29.180 -5.588 1.00 36.62 121 ASN A CA 1
ATOM 982 C C . ASN A 1 121 ? -16.105 -29.901 -6.277 1.00 36.62 121 ASN A C 1
ATOM 984 O O . ASN A 1 121 ? -15.522 -29.407 -7.238 1.00 36.62 121 ASN A O 1
ATOM 988 N N . GLY A 1 122 ? -15.702 -31.022 -5.678 1.00 33.59 122 GLY A N 1
ATOM 989 C CA . GLY A 1 122 ? -14.451 -31.715 -5.957 1.00 33.59 122 GLY A CA 1
ATOM 990 C C . GLY A 1 122 ? -14.388 -32.446 -7.297 1.00 33.59 122 GLY A C 1
ATOM 991 O O . GLY A 1 122 ? -15.385 -32.649 -7.981 1.00 33.59 122 GLY A O 1
ATOM 992 N N . GLY A 1 123 ? -13.178 -32.901 -7.618 1.00 26.72 123 GLY A N 1
ATOM 9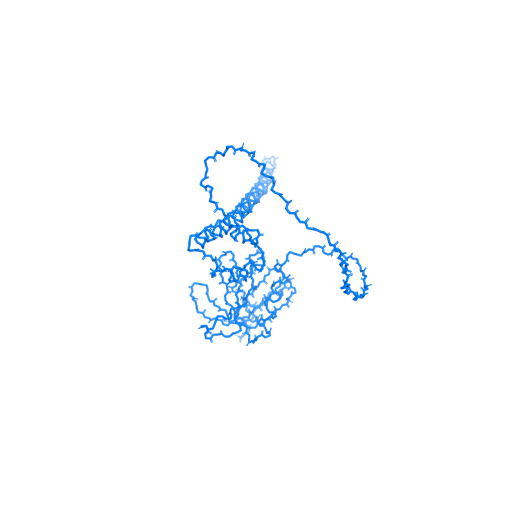93 C CA . GLY A 1 123 ? -12.929 -33.837 -8.707 1.00 26.72 123 GLY A CA 1
ATOM 994 C C . GLY A 1 123 ? -11.503 -33.746 -9.227 1.00 26.72 123 GLY A C 1
ATOM 995 O O . GLY A 1 123 ? -11.208 -32.934 -10.096 1.00 26.72 123 GLY A O 1
ATOM 996 N N . LEU A 1 124 ? -10.619 -34.610 -8.719 1.00 34.34 124 LEU A N 1
ATOM 997 C CA . LEU A 1 124 ? -9.420 -35.006 -9.456 1.00 34.34 124 LEU A CA 1
ATOM 998 C C . LEU A 1 124 ? -9.840 -35.487 -10.851 1.00 34.34 124 LEU A C 1
ATOM 1000 O O . LEU A 1 124 ? -10.728 -36.329 -10.908 1.00 34.34 124 LEU A O 1
ATOM 1004 N N . LYS A 1 125 ? -9.136 -35.079 -11.915 1.00 32.25 125 LYS A N 1
ATOM 1005 C CA . LYS A 1 125 ? -8.432 -36.002 -12.827 1.00 32.25 125 LYS A CA 1
ATOM 1006 C C . LYS A 1 125 ? -7.308 -35.283 -13.584 1.00 32.25 125 LYS A C 1
ATOM 1008 O O . LYS A 1 125 ? -7.481 -34.218 -14.161 1.00 32.25 125 LYS A O 1
ATOM 1013 N N . SER A 1 126 ? -6.158 -35.945 -13.530 1.00 30.77 126 SER A N 1
ATOM 1014 C CA . SER A 1 126 ? -5.005 -35.867 -14.424 1.00 30.77 126 SER A CA 1
ATOM 1015 C C . SER A 1 126 ? -5.404 -35.903 -15.905 1.00 30.77 126 SER A C 1
ATOM 1017 O O . SER A 1 126 ? -6.281 -36.683 -16.266 1.00 30.77 126 SER A O 1
ATOM 1019 N N . SER A 1 127 ? -4.716 -35.150 -16.764 1.00 31.73 127 SER A N 1
ATOM 1020 C CA . SER A 1 127 ? -3.799 -35.729 -17.761 1.00 31.73 127 SER A CA 1
ATOM 1021 C C . SER A 1 127 ? -3.400 -34.695 -18.807 1.00 31.73 127 SER A C 1
ATOM 1023 O O . SER A 1 127 ? -4.203 -33.898 -19.281 1.00 31.73 127 SER A O 1
ATOM 1025 N N . GLN A 1 128 ? -2.129 -34.768 -19.174 1.00 35.88 128 GLN A N 1
ATOM 1026 C CA . GLN A 1 128 ? -1.529 -34.109 -20.317 1.00 35.88 128 GLN A CA 1
ATOM 1027 C C . GLN A 1 128 ? -2.227 -34.520 -21.622 1.00 35.88 128 GLN A C 1
ATOM 1029 O O . GLN A 1 128 ? -2.497 -35.706 -21.809 1.00 35.88 128 GLN A O 1
ATOM 1034 N N . HIS A 1 129 ? -2.423 -33.567 -22.535 1.00 32.38 129 HIS A N 1
ATOM 1035 C CA . HIS A 1 129 ? -2.149 -33.769 -23.958 1.00 32.38 129 HIS A CA 1
ATOM 1036 C C . HIS A 1 129 ? -1.938 -32.407 -24.635 1.00 32.38 129 HIS A C 1
ATOM 1038 O O . HIS A 1 129 ? -2.770 -31.507 -24.526 1.00 32.38 129 HIS A O 1
ATOM 1044 N N . VAL A 1 130 ? -0.781 -32.251 -25.273 1.00 32.09 130 VAL A N 1
ATOM 1045 C CA . VAL A 1 130 ? -0.423 -31.110 -26.115 1.00 32.09 130 VAL A CA 1
ATOM 1046 C C . VAL A 1 130 ? -0.592 -31.600 -27.546 1.00 32.09 130 VAL A C 1
ATOM 1048 O O . VAL A 1 130 ? 0.235 -32.374 -28.015 1.00 32.09 130 VAL A O 1
ATOM 1051 N N . ASP A 1 131 ? -1.651 -31.179 -28.235 1.00 40.81 131 ASP A N 1
ATOM 1052 C CA . ASP A 1 131 ? -1.826 -31.510 -29.651 1.00 40.81 131 ASP A CA 1
ATOM 1053 C C . ASP A 1 131 ? -1.229 -30.419 -30.540 1.00 40.81 131 ASP A C 1
ATOM 1055 O O . ASP A 1 131 ? -1.870 -29.445 -30.935 1.00 40.81 131 ASP A O 1
ATOM 1059 N N . ILE A 1 132 ? 0.052 -30.621 -30.846 1.00 34.47 132 ILE A N 1
ATOM 1060 C CA . ILE A 1 132 ? 0.752 -30.053 -31.995 1.00 34.47 132 ILE A CA 1
ATOM 1061 C C . ILE A 1 132 ? 0.350 -30.907 -33.201 1.00 34.47 132 ILE A C 1
ATOM 1063 O O . ILE A 1 132 ? 0.814 -32.037 -33.302 1.00 34.47 132 ILE A O 1
ATOM 1067 N N . ASN A 1 133 ? -0.528 -30.398 -34.073 1.00 29.73 133 ASN A N 1
ATOM 1068 C CA . ASN A 1 133 ? -0.537 -30.620 -35.532 1.00 29.73 133 ASN A CA 1
ATOM 1069 C C . ASN A 1 133 ? -1.910 -30.309 -36.147 1.00 29.73 133 ASN A C 1
ATOM 1071 O O . ASN A 1 133 ? -2.844 -31.106 -36.079 1.00 29.73 133 ASN A O 1
ATOM 1075 N N . ARG A 1 134 ? -1.983 -29.214 -36.907 1.00 34.19 134 ARG A N 1
ATOM 1076 C CA . ARG A 1 134 ? -2.810 -29.183 -38.120 1.00 34.19 134 ARG A CA 1
ATOM 1077 C C . ARG A 1 134 ? -2.077 -28.430 -39.225 1.00 34.19 134 ARG A C 1
ATOM 1079 O O . ARG A 1 134 ? -2.430 -27.313 -39.577 1.00 34.19 134 ARG A O 1
ATOM 1086 N N . LE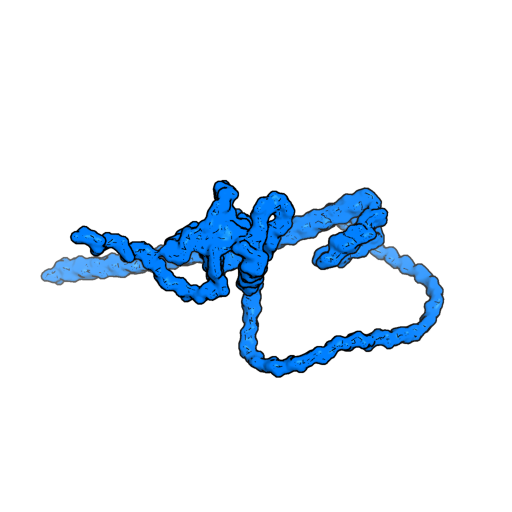U A 1 135 ? -1.030 -29.070 -39.740 1.00 33.91 135 LEU A N 1
ATOM 1087 C CA . LEU A 1 135 ? -0.462 -28.771 -41.051 1.00 33.91 135 LEU A CA 1
ATOM 1088 C C . LEU A 1 135 ? -1.244 -29.535 -42.129 1.00 33.91 135 LEU A C 1
ATOM 1090 O O . LEU A 1 135 ? -1.395 -30.752 -42.040 1.00 33.91 135 LEU A O 1
ATOM 1094 N N . LYS A 1 136 ? -1.706 -28.792 -43.135 1.00 35.31 136 LYS A N 1
ATOM 1095 C CA . LYS A 1 136 ? -1.912 -29.160 -44.551 1.00 35.31 136 LYS A CA 1
ATOM 1096 C C . LYS A 1 136 ? -1.755 -27.817 -45.296 1.00 35.31 136 LYS A C 1
ATOM 1098 O O . LYS A 1 136 ? -2.567 -26.938 -45.032 1.00 35.31 136 LYS A O 1
ATOM 1103 N N . ILE A 1 137 ? -0.619 -27.461 -45.915 1.00 34.59 137 ILE A N 1
ATOM 1104 C CA . ILE A 1 137 ? 0.023 -27.980 -47.151 1.00 34.59 137 ILE A CA 1
ATOM 1105 C C . ILE A 1 137 ? -0.986 -27.909 -48.318 1.00 34.59 137 ILE A C 1
ATOM 1107 O O . ILE A 1 137 ? -1.907 -28.722 -48.330 1.00 34.59 137 ILE A O 1
ATOM 1111 N N . GLU A 1 138 ? -1.028 -26.781 -49.059 1.00 30.86 138 GLU A N 1
ATOM 1112 C CA . GLU A 1 138 ? -0.413 -26.509 -50.405 1.00 30.86 138 GLU A CA 1
ATOM 1113 C C . GLU A 1 138 ? -1.459 -26.740 -51.540 1.00 30.86 138 GLU A C 1
ATOM 1115 O O . GLU A 1 138 ? -2.288 -27.626 -51.368 1.00 30.86 138 GLU A O 1
ATOM 1120 N N . ASN A 1 139 ? -1.600 -26.033 -52.680 1.00 31.33 139 ASN A N 1
ATOM 1121 C CA . ASN A 1 139 ? -0.778 -25.135 -53.521 1.00 31.33 139 ASN A CA 1
ATOM 1122 C C . ASN A 1 139 ? -1.674 -24.282 -54.476 1.00 31.33 139 ASN A C 1
ATOM 1124 O O . ASN A 1 139 ? -2.858 -24.588 -54.615 1.00 31.33 139 ASN A O 1
ATOM 1128 N N . ASP A 1 140 ? -1.037 -23.316 -55.168 1.00 29.69 140 ASP A N 1
ATOM 1129 C CA . ASP A 1 140 ? -1.411 -22.590 -56.417 1.00 29.69 140 ASP A CA 1
ATOM 1130 C C . ASP A 1 140 ? -2.593 -21.585 -56.342 1.00 29.69 140 ASP A C 1
ATOM 1132 O O . ASP A 1 140 ? -3.565 -21.807 -55.635 1.00 29.69 140 ASP A O 1
ATOM 1136 N N . ASP A 1 141 ? -2.627 -20.409 -56.984 1.00 27.33 141 ASP A N 1
ATOM 1137 C CA . ASP A 1 141 ? -1.989 -19.912 -58.210 1.00 27.33 141 ASP A CA 1
ATOM 1138 C C . ASP A 1 141 ? -1.915 -18.349 -58.210 1.00 27.33 141 ASP A C 1
ATOM 1140 O O . ASP A 1 141 ? -2.358 -17.664 -57.288 1.00 27.33 141 ASP A O 1
ATOM 1144 N N . SER A 1 142 ? -1.317 -17.807 -59.265 1.00 33.78 142 SER A N 1
ATOM 1145 C CA . SER A 1 142 ? -0.807 -16.459 -59.532 1.00 33.78 142 SER A CA 1
ATOM 1146 C C . SER A 1 142 ? -1.838 -15.325 -59.725 1.00 33.78 142 SER A C 1
ATOM 1148 O O . SER A 1 142 ? -2.991 -15.542 -60.080 1.00 33.78 142 SER A O 1
ATOM 1150 N N . SER A 1 143 ? -1.299 -14.094 -59.696 1.00 30.80 143 SER A N 1
ATOM 1151 C CA . SER A 1 143 ? -1.723 -12.856 -60.392 1.00 30.80 143 SER A CA 1
ATOM 1152 C C . SER A 1 143 ? -2.709 -11.869 -59.726 1.00 30.80 143 SER A C 1
ATOM 1154 O O . SER A 1 143 ? -3.853 -12.168 -59.416 1.00 30.80 143 SER A O 1
ATOM 1156 N N . SER A 1 144 ? -2.172 -10.656 -59.524 1.00 34.06 144 SER A N 1
ATOM 1157 C CA . SER A 1 144 ? -2.693 -9.328 -59.893 1.00 34.06 144 SER A CA 1
ATOM 1158 C C . SER A 1 144 ? -4.212 -9.091 -59.906 1.00 34.06 144 SER A C 1
ATOM 1160 O O . SER A 1 144 ? -4.916 -9.643 -60.734 1.00 34.06 144 SER A O 1
ATOM 1162 N N . GLU A 1 145 ? -4.704 -8.122 -59.130 1.00 27.91 145 GLU A N 1
ATOM 1163 C CA . GLU A 1 145 ? -5.006 -6.766 -59.622 1.00 27.91 145 GLU A CA 1
ATOM 1164 C C . GLU A 1 145 ? -5.722 -5.910 -58.565 1.00 27.91 145 GLU A C 1
ATOM 1166 O O . GLU A 1 145 ? -6.380 -6.372 -57.636 1.00 27.91 145 GLU A O 1
ATOM 1171 N N . SER A 1 146 ? -5.509 -4.611 -58.726 1.00 38.91 146 SER A N 1
ATOM 1172 C CA . SER A 1 146 ? -6.075 -3.490 -57.996 1.00 38.91 146 SER A CA 1
ATOM 1173 C C . SER A 1 146 ? -7.598 -3.404 -58.075 1.00 38.91 146 SER A C 1
ATOM 1175 O O . SER A 1 146 ? -8.168 -3.480 -59.159 1.00 38.91 146 SER A O 1
ATOM 1177 N N . SER A 1 147 ? -8.235 -3.005 -56.977 1.00 31.23 147 SER A N 1
ATOM 1178 C CA . SER A 1 147 ? -9.459 -2.210 -57.075 1.00 31.23 147 SER A CA 1
ATOM 1179 C C . SER A 1 147 ? -9.549 -1.215 -55.928 1.00 31.23 147 SER A C 1
ATOM 1181 O O . SER A 1 147 ? -9.848 -1.552 -54.782 1.00 31.23 147 SER A O 1
ATOM 1183 N N . SER A 1 148 ? -9.279 0.034 -56.281 1.00 36.94 148 SER A N 1
ATOM 1184 C CA . SER A 1 148 ? -9.614 1.226 -55.525 1.00 36.94 148 SER A CA 1
ATOM 1185 C C . SER A 1 148 ? -11.120 1.271 -55.269 1.00 36.94 148 SER A C 1
ATOM 1187 O O . SER A 1 148 ? -11.904 1.282 -56.215 1.00 36.94 148 SER A O 1
ATOM 1189 N N . PHE A 1 149 ? -11.522 1.389 -54.007 1.00 30.16 149 PHE A N 1
ATOM 1190 C CA . PHE A 1 149 ? -12.810 1.981 -53.666 1.00 30.16 149 PHE A CA 1
ATOM 1191 C C . PHE A 1 149 ? -12.559 3.188 -52.772 1.00 30.16 149 PHE A C 1
ATOM 1193 O O . PHE A 1 149 ? -12.273 3.084 -51.581 1.00 30.16 149 PHE A O 1
ATOM 1200 N N . SER A 1 150 ? -12.605 4.352 -53.417 1.00 37.56 150 SER A N 1
ATOM 1201 C CA . SER A 1 150 ? -12.741 5.639 -52.758 1.00 37.56 150 SER A CA 1
ATOM 1202 C C . SER A 1 150 ? -14.191 5.770 -52.309 1.00 37.56 150 SER A C 1
ATOM 1204 O O . SER A 1 150 ? -15.099 5.852 -53.133 1.00 37.56 150 SER A O 1
ATOM 1206 N N . SER A 1 151 ? -14.405 5.794 -51.001 1.00 32.75 151 SER A N 1
ATOM 1207 C CA . SER A 1 151 ? -15.618 6.341 -50.403 1.00 32.75 151 SER A CA 1
ATOM 1208 C C . SER A 1 151 ? -15.188 7.405 -49.408 1.00 32.75 151 SER A C 1
ATOM 1210 O O . SER A 1 151 ? -14.839 7.142 -48.259 1.00 32.75 151 SER A O 1
ATOM 1212 N N . SER A 1 152 ? -15.158 8.622 -49.935 1.00 42.41 152 SER A N 1
ATOM 1213 C CA . SER A 1 152 ? -15.032 9.884 -49.232 1.00 42.41 152 SER A CA 1
ATOM 1214 C C . SER A 1 152 ? -16.135 10.033 -48.185 1.00 42.41 152 SER A C 1
ATOM 1216 O O . SER A 1 152 ? -17.302 10.204 -48.534 1.00 42.41 152 SER A O 1
ATOM 1218 N N . PHE A 1 153 ? -15.741 10.035 -46.914 1.00 31.09 153 PHE A N 1
ATOM 1219 C CA . PHE A 1 153 ? -16.502 10.648 -45.832 1.00 31.09 153 PHE A CA 1
ATOM 1220 C C . PHE A 1 153 ? -15.647 11.751 -45.210 1.00 31.09 153 PHE A C 1
ATOM 1222 O O . PHE A 1 153 ? -14.535 11.525 -44.737 1.00 31.09 153 PHE A O 1
ATOM 1229 N N . SER A 1 154 ? -16.169 12.967 -45.282 1.00 37.78 154 SER A N 1
ATOM 1230 C CA . SER A 1 154 ? -15.611 14.187 -44.714 1.00 37.78 154 SER A CA 1
ATOM 1231 C C . SER A 1 154 ? -15.598 14.108 -43.183 1.00 37.78 154 SER A C 1
ATOM 1233 O O . SER A 1 154 ? -16.636 13.907 -42.554 1.00 37.78 154 SER A O 1
ATOM 1235 N N . LEU A 1 155 ? -14.412 14.280 -42.590 1.00 31.31 155 LEU A N 1
ATOM 1236 C CA . LEU A 1 155 ? -14.208 14.369 -41.142 1.00 31.31 155 LEU A CA 1
ATOM 1237 C C . LEU A 1 155 ? -14.686 15.717 -40.574 1.00 31.31 155 LEU A C 1
ATOM 1239 O O . LEU A 1 155 ? -14.510 16.747 -41.229 1.00 31.31 155 LEU A O 1
ATOM 1243 N N . PRO A 1 156 ? -15.127 15.754 -39.302 1.00 35.75 156 PRO A N 1
ATOM 1244 C CA . PRO A 1 156 ? -14.973 16.925 -38.462 1.00 35.75 156 PRO A CA 1
ATOM 1245 C C . PRO A 1 156 ? -13.563 16.985 -37.848 1.00 35.75 156 PRO A C 1
ATOM 1247 O O . PRO A 1 156 ? -12.953 15.992 -37.455 1.00 35.75 156 PRO A O 1
ATOM 1250 N N . THR A 1 157 ? -13.075 18.214 -37.777 1.00 46.12 157 THR A N 1
ATOM 1251 C CA . THR A 1 157 ? -11.775 18.711 -37.333 1.00 46.12 157 THR A CA 1
ATOM 1252 C C . THR A 1 157 ? -11.304 18.152 -35.985 1.00 46.12 157 THR A C 1
ATOM 1254 O O . THR A 1 157 ? -11.709 18.635 -34.935 1.00 46.12 157 THR A O 1
ATOM 1257 N N . THR A 1 158 ? -10.362 17.209 -36.005 1.00 40.22 158 THR A N 1
ATOM 1258 C CA . THR A 1 158 ? -9.289 17.078 -35.001 1.00 40.22 158 THR A CA 1
ATOM 1259 C C . THR A 1 158 ? -8.060 16.523 -35.724 1.00 40.22 158 THR A C 1
ATOM 1261 O O . THR A 1 158 ? -8.212 15.708 -36.634 1.00 40.22 158 THR A O 1
ATOM 1264 N N . ASN A 1 159 ? -6.861 17.014 -35.394 1.00 48.94 159 ASN A N 1
ATOM 1265 C CA . ASN A 1 159 ? -5.593 16.671 -36.054 1.00 48.94 159 ASN A CA 1
ATOM 1266 C C . ASN A 1 159 ? -5.414 15.146 -36.191 1.00 48.94 159 ASN A C 1
ATOM 1268 O O . ASN A 1 159 ? -4.940 14.480 -35.272 1.00 48.94 159 ASN A O 1
ATOM 1272 N N . THR A 1 160 ? -5.814 14.588 -37.335 1.00 49.00 160 THR A N 1
ATOM 1273 C CA . THR A 1 160 ? -5.719 13.156 -37.616 1.00 49.00 160 THR A CA 1
ATOM 1274 C C . THR A 1 160 ? -4.307 12.891 -38.105 1.00 49.00 160 THR A C 1
ATOM 1276 O O . THR A 1 160 ? -3.945 13.263 -39.218 1.00 49.00 160 THR A O 1
ATOM 1279 N N . ILE A 1 161 ? -3.487 12.303 -37.238 1.00 61.88 161 ILE A N 1
ATOM 1280 C CA . ILE A 1 161 ? -2.101 11.969 -37.560 1.00 61.88 161 ILE A CA 1
ATOM 1281 C C . ILE A 1 161 ? -2.118 10.757 -38.497 1.00 61.88 161 ILE A C 1
ATOM 1283 O O . ILE A 1 161 ? -2.625 9.694 -38.130 1.00 61.88 161 ILE A O 1
ATOM 1287 N N . ALA A 1 162 ? -1.592 10.920 -39.711 1.00 77.00 162 ALA A N 1
ATOM 1288 C CA . ALA A 1 162 ? -1.464 9.828 -40.666 1.00 77.00 162 ALA A CA 1
ATOM 1289 C C . ALA A 1 162 ? -0.449 8.801 -40.140 1.00 77.00 162 ALA A C 1
ATOM 1291 O O . ALA A 1 162 ? 0.708 9.132 -39.887 1.00 77.00 162 ALA A O 1
ATOM 1292 N N . LEU A 1 163 ? -0.888 7.554 -39.954 1.00 82.50 163 LEU A N 1
ATOM 1293 C CA . LEU A 1 163 ? -0.020 6.476 -39.489 1.00 82.50 163 LEU A CA 1
ATOM 1294 C C . LEU A 1 163 ? 0.589 5.740 -40.676 1.00 82.50 163 LEU A C 1
ATOM 1296 O O . LEU A 1 163 ? -0.129 5.295 -41.570 1.00 82.50 163 LEU A O 1
ATOM 1300 N N . THR A 1 164 ? 1.907 5.574 -40.667 1.00 86.69 164 THR A N 1
ATOM 1301 C CA . THR A 1 164 ? 2.594 4.715 -41.634 1.00 86.69 164 THR A CA 1
ATOM 1302 C C . THR A 1 164 ? 2.255 3.243 -41.374 1.00 86.69 164 THR A C 1
ATOM 1304 O O . THR A 1 164 ? 1.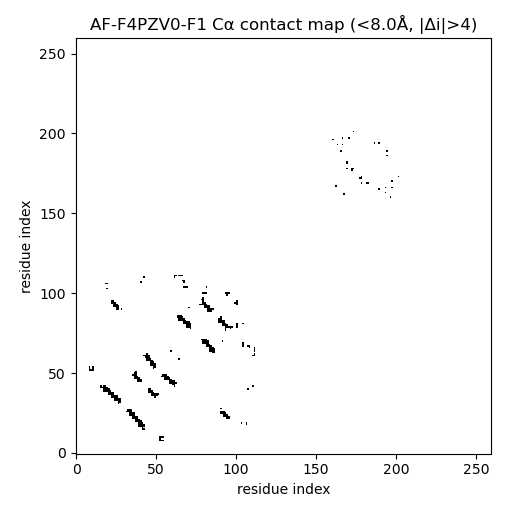844 2.891 -40.263 1.00 86.69 164 THR A O 1
ATOM 1307 N N . PRO A 1 165 ? 2.460 2.336 -42.347 1.00 85.69 165 PRO A N 1
ATOM 1308 C CA . PRO A 1 165 ? 2.198 0.906 -42.154 1.00 85.69 165 PRO A CA 1
ATOM 1309 C C . PRO A 1 165 ? 2.939 0.304 -40.949 1.00 85.69 165 PRO A C 1
ATOM 1311 O O . PRO A 1 165 ? 2.407 -0.558 -40.248 1.00 85.69 165 PRO A O 1
ATOM 1314 N N . ILE A 1 166 ? 4.153 0.794 -40.666 1.00 85.06 166 ILE A N 1
ATOM 1315 C CA . ILE A 1 166 ? 4.947 0.368 -39.508 1.00 85.06 166 ILE A CA 1
ATOM 1316 C C . ILE A 1 166 ? 4.305 0.870 -38.206 1.00 85.06 166 ILE A C 1
ATOM 1318 O O . ILE A 1 166 ? 4.149 0.080 -37.272 1.00 85.06 166 ILE A O 1
ATOM 1322 N N . MET A 1 167 ? 3.881 2.140 -38.149 1.00 84.19 167 MET A N 1
ATOM 1323 C CA . MET A 1 167 ? 3.175 2.701 -36.991 1.00 84.19 167 MET A CA 1
ATOM 1324 C C . MET A 1 167 ? 1.806 2.058 -36.761 1.00 84.19 167 MET A C 1
ATOM 1326 O O . MET A 1 167 ? 1.432 1.836 -35.614 1.00 84.19 167 MET A O 1
ATOM 1330 N N . LEU A 1 168 ? 1.079 1.707 -37.823 1.00 83.12 168 LEU A N 1
ATOM 1331 C CA . LEU A 1 168 ? -0.206 1.015 -37.731 1.00 83.12 168 LEU A CA 1
ATOM 1332 C C . LEU A 1 168 ? -0.027 -0.380 -37.113 1.00 83.12 168 LEU A C 1
ATOM 1334 O O . LEU A 1 168 ? -0.680 -0.712 -36.129 1.00 83.12 168 LEU A O 1
ATOM 1338 N N . GLY A 1 169 ? 0.966 -1.141 -37.589 1.00 82.94 169 GLY A N 1
ATOM 1339 C CA . GLY A 1 169 ? 1.290 -2.454 -37.026 1.00 82.94 169 GLY A CA 1
ATOM 1340 C C . GLY A 1 169 ? 1.857 -2.418 -35.599 1.00 82.94 169 GLY A C 1
ATOM 1341 O O . GLY A 1 169 ? 1.809 -3.429 -34.898 1.00 82.94 169 GLY A O 1
ATOM 1342 N N . LEU A 1 170 ? 2.413 -1.285 -35.155 1.00 85.06 170 LEU A N 1
ATOM 1343 C CA . LEU A 1 170 ? 2.761 -1.053 -33.747 1.00 85.06 170 LEU A CA 1
ATOM 1344 C C . LEU A 1 170 ? 1.531 -0.650 -32.930 1.00 85.06 170 LEU A C 1
ATOM 1346 O O . LEU A 1 170 ? 1.389 -1.102 -31.794 1.00 85.06 170 LEU A O 1
ATOM 1350 N N . LYS A 1 171 ? 0.627 0.139 -33.522 1.00 81.38 171 LYS A N 1
ATOM 1351 C CA . LYS A 1 171 ? -0.596 0.607 -32.877 1.00 81.38 171 LYS A CA 1
ATOM 1352 C C . LYS A 1 171 ? -1.513 -0.533 -32.465 1.00 81.38 171 LYS A C 1
ATOM 1354 O O . LYS A 1 171 ? -1.987 -0.547 -31.332 1.00 81.38 171 LYS A O 1
ATOM 1359 N N . ASP A 1 172 ? -1.676 -1.522 -33.333 1.00 81.75 172 ASP A N 1
ATOM 1360 C CA . ASP A 1 172 ? -2.510 -2.699 -33.063 1.00 81.75 172 ASP A CA 1
ATOM 1361 C C . ASP A 1 172 ? -1.930 -3.602 -31.960 1.00 81.75 172 ASP A C 1
ATOM 1363 O O . ASP A 1 172 ? -2.626 -4.441 -31.387 1.00 81.75 172 ASP A O 1
ATOM 1367 N N . LYS A 1 173 ? -0.643 -3.426 -31.639 1.00 82.38 173 LYS A N 1
ATOM 1368 C CA . LYS A 1 173 ? 0.063 -4.160 -30.585 1.00 82.38 173 LYS A CA 1
ATOM 1369 C C . LYS A 1 173 ? 0.172 -3.370 -29.278 1.00 82.38 173 LYS A C 1
ATOM 1371 O O . LYS A 1 173 ? 0.730 -3.901 -28.318 1.00 82.38 173 LYS A O 1
ATOM 1376 N N . PHE A 1 174 ? -0.334 -2.136 -29.199 1.00 80.81 174 PHE A N 1
ATOM 1377 C CA . PHE A 1 174 ? -0.328 -1.386 -27.942 1.00 80.81 174 PHE A CA 1
ATOM 1378 C C . PHE A 1 174 ? -1.135 -2.119 -26.858 1.00 80.81 174 PHE A C 1
ATOM 1380 O O . PHE A 1 174 ? -2.192 -2.685 -27.119 1.00 80.81 174 PHE A O 1
ATOM 1387 N N . GLY A 1 175 ? -0.611 -2.134 -25.629 1.00 71.19 175 GLY A N 1
ATOM 1388 C CA . GLY A 1 175 ? -1.213 -2.848 -24.495 1.00 71.19 175 GLY A CA 1
ATOM 1389 C C . GLY A 1 175 ? -0.910 -4.351 -24.442 1.00 71.19 175 GLY A C 1
ATOM 1390 O O . GLY A 1 175 ? -1.197 -4.993 -23.434 1.00 71.19 175 GLY A O 1
ATOM 1391 N N . GLN A 1 176 ? -0.280 -4.922 -25.474 1.00 83.88 176 GLN A N 1
ATOM 1392 C CA . GLN A 1 176 ? 0.167 -6.316 -25.453 1.00 83.88 176 GLN A CA 1
ATOM 1393 C C . GLN A 1 176 ? 1.472 -6.466 -24.646 1.00 83.88 176 GLN A C 1
ATOM 1395 O O . GLN A 1 176 ? 2.354 -5.606 -24.722 1.00 83.88 176 GLN A O 1
ATOM 1400 N N . PRO A 1 177 ? 1.675 -7.583 -23.922 1.00 75.94 177 PRO A N 1
ATOM 1401 C CA . PRO A 1 177 ? 2.857 -7.787 -23.077 1.00 75.94 177 PRO A CA 1
ATOM 1402 C C . PRO A 1 177 ? 4.178 -7.842 -23.865 1.00 75.94 177 PRO A C 1
ATOM 1404 O O . PRO A 1 177 ? 5.246 -7.598 -23.310 1.00 75.94 177 PRO A O 1
ATOM 1407 N N . ASN A 1 178 ? 4.123 -8.139 -25.167 1.00 84.06 178 ASN A N 1
ATOM 1408 C CA . ASN A 1 178 ? 5.282 -8.180 -26.063 1.00 84.06 178 ASN A CA 1
ATOM 1409 C C . ASN A 1 178 ? 5.551 -6.850 -26.791 1.00 84.06 178 ASN A C 1
ATOM 1411 O O . ASN A 1 178 ? 6.519 -6.769 -27.549 1.00 84.06 178 ASN A O 1
ATOM 1415 N N . PHE A 1 179 ? 4.738 -5.813 -26.565 1.00 86.62 179 PHE A N 1
ATOM 1416 C CA . PHE A 1 179 ? 4.834 -4.546 -27.286 1.00 86.62 179 PHE A CA 1
ATOM 1417 C C . PHE A 1 179 ? 6.225 -3.909 -27.179 1.00 86.62 179 PHE A C 1
ATOM 1419 O O . PHE A 1 179 ? 6.814 -3.541 -28.190 1.00 86.62 179 PHE A O 1
ATOM 1426 N N . ALA A 1 180 ? 6.797 -3.845 -25.972 1.00 83.06 180 ALA A N 1
ATOM 1427 C CA . ALA A 1 180 ? 8.113 -3.243 -25.746 1.00 83.06 180 ALA A CA 1
ATOM 1428 C C . ALA A 1 180 ? 9.236 -3.952 -26.527 1.00 83.06 180 ALA A C 1
ATOM 1430 O O . ALA A 1 180 ? 10.162 -3.308 -27.023 1.00 83.06 180 ALA A O 1
ATOM 1431 N N . LEU A 1 181 ? 9.137 -5.278 -26.671 1.00 83.81 181 LEU A N 1
ATOM 1432 C CA . LEU A 1 181 ? 10.087 -6.069 -27.448 1.00 83.81 181 LEU A CA 1
ATOM 1433 C C . LEU A 1 181 ? 9.941 -5.785 -28.947 1.00 83.81 181 LEU A C 1
ATOM 1435 O O . LEU A 1 181 ? 10.940 -5.640 -29.646 1.00 83.81 181 LEU A O 1
ATOM 1439 N N . GLU A 1 182 ? 8.705 -5.687 -29.432 1.00 83.38 182 GLU A N 1
ATOM 1440 C CA . GLU A 1 182 ? 8.410 -5.385 -30.832 1.00 83.38 182 GLU A CA 1
ATOM 1441 C C . GLU A 1 182 ? 8.822 -3.957 -31.212 1.00 83.38 182 GLU A C 1
ATOM 1443 O O . GLU A 1 182 ? 9.419 -3.743 -32.268 1.00 83.38 182 GLU A O 1
ATOM 1448 N N . LEU A 1 183 ? 8.578 -2.992 -30.323 1.00 86.75 183 LEU A N 1
ATOM 1449 C CA . LEU A 1 183 ? 9.018 -1.613 -30.489 1.00 86.75 183 LEU A CA 1
ATOM 1450 C C . LEU A 1 183 ? 10.546 -1.540 -30.555 1.00 86.75 183 LEU A C 1
ATOM 1452 O O . LEU A 1 183 ? 11.087 -0.917 -31.461 1.00 86.75 183 LEU A O 1
ATOM 1456 N N . ASN A 1 184 ? 11.260 -2.237 -29.665 1.00 85.81 184 ASN A N 1
ATOM 1457 C CA . ASN A 1 184 ? 12.724 -2.243 -29.681 1.00 85.81 184 ASN A CA 1
ATOM 1458 C C . ASN A 1 184 ? 13.317 -2.926 -30.928 1.00 85.81 184 ASN A C 1
ATOM 1460 O O . ASN A 1 184 ? 14.406 -2.550 -31.344 1.00 85.81 184 ASN A O 1
ATOM 1464 N N . LYS A 1 185 ? 12.614 -3.893 -31.539 1.00 88.06 185 LYS A N 1
ATOM 1465 C CA . LYS A 1 185 ? 13.015 -4.502 -32.823 1.00 88.06 185 LYS A CA 1
ATOM 1466 C C . LYS A 1 185 ? 12.828 -3.561 -34.010 1.00 88.06 185 LYS A C 1
ATOM 1468 O O . LYS A 1 185 ? 13.575 -3.651 -34.975 1.00 88.06 185 LYS A O 1
ATOM 1473 N N . LYS A 1 186 ? 11.800 -2.712 -33.964 1.00 86.38 186 LYS A N 1
ATOM 1474 C CA . LYS A 1 186 ? 11.424 -1.825 -35.073 1.00 86.38 186 LYS A CA 1
ATOM 1475 C C . LYS A 1 186 ? 11.927 -0.392 -34.911 1.00 86.38 186 LYS A C 1
ATOM 1477 O O . LYS A 1 186 ? 11.811 0.371 -35.858 1.00 86.38 186 LYS A O 1
ATOM 1482 N N . LYS A 1 187 ? 12.500 -0.024 -33.759 1.00 83.69 187 LYS A N 1
ATOM 1483 C CA . LYS A 1 187 ? 12.947 1.349 -33.466 1.00 83.69 187 LYS A CA 1
ATOM 1484 C C . LYS A 1 187 ? 13.928 1.903 -34.503 1.00 83.69 187 LYS A C 1
ATOM 1486 O O . LYS A 1 187 ? 13.838 3.075 -34.831 1.00 83.69 187 LYS A O 1
ATOM 1491 N N . ASP A 1 188 ? 14.811 1.055 -35.034 1.00 87.38 188 ASP A N 1
ATOM 1492 C CA . ASP A 1 188 ? 15.837 1.455 -36.007 1.00 87.38 188 ASP A CA 1
ATOM 1493 C C . ASP A 1 188 ? 15.256 1.608 -37.428 1.00 87.38 188 ASP A C 1
ATOM 1495 O O . ASP A 1 188 ? 15.927 2.105 -38.326 1.00 87.38 188 ASP A O 1
ATOM 1499 N N . LEU A 1 189 ? 14.001 1.183 -37.631 1.00 87.00 189 LEU A N 1
ATOM 1500 C CA . LEU A 1 189 ? 13.238 1.320 -38.875 1.00 87.00 189 LEU A CA 1
ATOM 1501 C C . LEU A 1 189 ? 12.258 2.503 -38.839 1.00 87.00 189 LEU A C 1
ATOM 1503 O O . LEU A 1 189 ? 11.570 2.736 -39.829 1.00 87.00 189 LEU A O 1
ATOM 1507 N N . LEU A 1 190 ? 12.154 3.203 -37.705 1.00 87.62 190 LEU A N 1
ATOM 1508 C CA . LEU A 1 190 ? 11.278 4.359 -37.538 1.00 87.62 190 LEU A CA 1
ATOM 1509 C C . LEU A 1 190 ? 12.063 5.647 -37.782 1.00 87.62 190 LEU A C 1
ATOM 1511 O O . LEU A 1 190 ? 13.164 5.832 -37.262 1.00 87.62 190 LEU A O 1
ATOM 1515 N N . SER A 1 191 ? 11.467 6.573 -38.525 1.00 88.25 191 SER A N 1
ATOM 1516 C CA . SER A 1 191 ? 11.959 7.944 -38.613 1.00 88.25 191 SER A CA 1
ATOM 1517 C C . SER A 1 191 ? 11.743 8.689 -37.288 1.00 88.25 191 SER A C 1
ATOM 1519 O O . SER A 1 191 ? 10.907 8.307 -36.465 1.00 88.25 191 SER A O 1
ATOM 1521 N N . GLY A 1 192 ? 12.466 9.792 -37.075 1.00 81.88 192 GLY A N 1
ATOM 1522 C CA . GLY A 1 192 ? 12.301 10.611 -35.865 1.00 81.88 192 GLY A CA 1
ATOM 1523 C C . GLY A 1 192 ? 10.865 11.116 -35.658 1.00 81.88 192 GLY A C 1
ATOM 1524 O O . GLY A 1 192 ? 10.379 11.134 -34.529 1.00 81.88 192 GLY A O 1
ATOM 1525 N N . GLU A 1 193 ? 10.162 11.444 -36.743 1.00 84.06 193 GLU A N 1
ATOM 1526 C CA . GLU A 1 193 ? 8.762 11.890 -36.717 1.00 84.06 193 GLU A CA 1
ATOM 1527 C C . GLU A 1 193 ? 7.798 10.747 -36.347 1.00 84.06 193 GLU A C 1
ATOM 1529 O O . GLU A 1 193 ? 6.834 10.932 -35.595 1.00 84.06 193 GLU A O 1
ATOM 1534 N N . GLU A 1 194 ? 8.088 9.528 -36.808 1.00 85.56 194 GLU A N 1
ATOM 1535 C CA . GLU A 1 194 ? 7.319 8.336 -36.447 1.00 85.56 194 GLU A CA 1
ATOM 1536 C C . GLU A 1 194 ? 7.535 7.947 -34.979 1.00 85.56 194 GLU A C 1
ATOM 1538 O O . GLU A 1 194 ? 6.582 7.586 -34.287 1.00 85.56 194 GLU A O 1
ATOM 1543 N N . VAL A 1 195 ? 8.765 8.073 -34.467 1.00 87.06 195 VAL A N 1
ATOM 1544 C CA . VAL A 1 195 ? 9.068 7.862 -33.042 1.00 87.06 195 VAL A CA 1
ATOM 1545 C C . VAL A 1 195 ? 8.288 8.849 -32.176 1.00 87.06 195 VAL A C 1
ATOM 1547 O O . VAL A 1 195 ? 7.657 8.441 -31.200 1.00 87.06 195 VAL A O 1
ATOM 1550 N N . GLU A 1 196 ? 8.279 10.133 -32.537 1.00 84.81 196 GLU A N 1
ATOM 1551 C CA . GLU A 1 196 ? 7.517 11.151 -31.809 1.00 84.81 196 GLU A CA 1
ATOM 1552 C C . GLU A 1 196 ? 6.013 10.836 -31.811 1.00 84.81 196 GLU A C 1
ATOM 1554 O O . GLU A 1 196 ? 5.337 10.960 -30.786 1.00 84.81 196 GLU A O 1
ATOM 1559 N N . THR A 1 197 ? 5.495 10.359 -32.940 1.00 85.62 197 THR A N 1
ATOM 1560 C CA . THR A 1 197 ? 4.094 9.952 -33.076 1.00 85.62 197 THR A CA 1
ATOM 1561 C C . THR A 1 197 ? 3.759 8.744 -32.199 1.00 85.62 197 THR A C 1
ATOM 1563 O O . THR A 1 197 ? 2.755 8.762 -31.484 1.00 85.62 197 THR A O 1
ATOM 1566 N N . VAL A 1 198 ? 4.611 7.714 -32.177 1.00 86.25 198 VAL A N 1
ATOM 1567 C CA . VAL A 1 198 ? 4.446 6.541 -31.302 1.00 86.25 198 VAL A CA 1
ATOM 1568 C C . VAL A 1 198 ? 4.477 6.941 -29.824 1.00 86.25 198 VAL A C 1
ATOM 1570 O O . VAL A 1 198 ? 3.648 6.462 -29.050 1.00 86.25 198 VAL A O 1
ATOM 1573 N N . MET A 1 199 ? 5.367 7.855 -29.429 1.00 87.12 199 MET A N 1
ATOM 1574 C CA . MET A 1 199 ? 5.436 8.360 -28.052 1.00 87.12 199 MET A CA 1
ATOM 1575 C C . MET A 1 199 ? 4.187 9.160 -27.667 1.00 87.12 199 MET A C 1
ATOM 1577 O O . MET A 1 199 ? 3.628 8.933 -26.596 1.00 87.12 199 MET A O 1
ATOM 1581 N N . LYS A 1 200 ? 3.673 10.021 -28.556 1.00 84.44 200 LYS A N 1
ATOM 1582 C CA . LYS A 1 200 ? 2.405 10.742 -28.334 1.00 84.44 200 LYS A CA 1
ATOM 1583 C C . LYS A 1 200 ? 1.220 9.789 -28.144 1.00 84.44 200 LYS A C 1
ATOM 1585 O O . LYS A 1 200 ? 0.366 10.044 -27.293 1.00 84.44 200 LYS A O 1
ATOM 1590 N N . LEU A 1 201 ? 1.169 8.695 -28.909 1.00 85.38 201 LEU A N 1
ATOM 1591 C CA . LEU A 1 201 ? 0.135 7.662 -28.777 1.00 85.38 201 LEU A CA 1
ATOM 1592 C C . LEU A 1 201 ? 0.253 6.893 -27.454 1.00 85.38 201 LEU A C 1
ATOM 1594 O O . LEU A 1 201 ? -0.761 6.684 -26.786 1.00 85.38 201 LEU A O 1
ATOM 1598 N N . LEU A 1 202 ? 1.471 6.518 -27.050 1.00 85.50 202 LEU A N 1
ATOM 1599 C CA . LEU A 1 202 ? 1.731 5.866 -25.762 1.00 85.50 202 LEU A CA 1
ATOM 1600 C C . LEU A 1 202 ? 1.332 6.753 -24.586 1.00 85.50 202 LEU A C 1
ATOM 1602 O O . LEU A 1 202 ? 0.624 6.303 -23.689 1.00 85.50 202 LEU A O 1
ATOM 1606 N N . ASP A 1 203 ? 1.721 8.023 -24.623 1.00 83.06 203 ASP A N 1
ATOM 1607 C CA . ASP A 1 203 ? 1.343 8.990 -23.602 1.00 83.06 203 ASP A CA 1
ATOM 1608 C C . ASP A 1 203 ? -0.182 9.166 -23.521 1.00 83.06 203 ASP A C 1
ATOM 1610 O O . ASP A 1 203 ? -0.736 9.306 -22.433 1.00 83.06 203 ASP A O 1
ATOM 1614 N N . GLY A 1 204 ? -0.880 9.152 -24.664 1.00 81.25 204 GLY A N 1
ATOM 1615 C CA . GLY A 1 204 ? -2.343 9.194 -24.718 1.00 81.25 204 GLY A CA 1
ATOM 1616 C C . GLY A 1 204 ? -2.998 7.970 -24.075 1.00 81.25 204 GLY A C 1
ATOM 1617 O O . GLY A 1 204 ? -3.926 8.120 -23.286 1.00 81.25 204 GLY A O 1
ATOM 1618 N N . LEU A 1 205 ? -2.487 6.770 -24.356 1.00 80.06 205 LEU A N 1
ATOM 1619 C CA . LEU A 1 205 ? -2.965 5.523 -23.750 1.00 80.06 205 LEU A CA 1
ATOM 1620 C C . LEU A 1 205 ? -2.756 5.498 -22.236 1.00 80.06 205 LEU A C 1
ATOM 1622 O O . LEU A 1 205 ? -3.682 5.172 -21.497 1.00 80.06 205 LEU A O 1
ATOM 1626 N N . VAL A 1 206 ? -1.563 5.884 -21.778 1.00 80.06 206 VAL A N 1
ATOM 1627 C CA . VAL A 1 206 ? -1.241 5.951 -20.347 1.00 80.06 206 VAL A CA 1
ATOM 1628 C C . VAL A 1 206 ? -2.140 6.967 -19.643 1.00 80.06 206 VAL A C 1
ATOM 1630 O O . VAL A 1 206 ? -2.674 6.661 -18.581 1.00 80.06 206 VAL A O 1
ATOM 1633 N N . ARG A 1 207 ? -2.358 8.148 -20.239 1.00 78.00 207 ARG A N 1
ATOM 1634 C CA . ARG A 1 207 ? -3.291 9.149 -19.697 1.00 78.00 207 ARG A CA 1
ATOM 1635 C C . ARG A 1 207 ? -4.716 8.613 -19.603 1.00 78.00 207 ARG A C 1
ATOM 1637 O O . ARG A 1 207 ? -5.305 8.713 -18.539 1.00 78.00 207 ARG A O 1
ATOM 1644 N N . ASN A 1 208 ? -5.228 7.976 -20.654 1.00 75.69 208 ASN A N 1
ATOM 1645 C CA . ASN A 1 208 ? -6.578 7.409 -20.642 1.00 75.69 208 ASN A CA 1
ATOM 1646 C C . ASN A 1 208 ? -6.741 6.313 -19.576 1.00 75.69 208 ASN A C 1
ATOM 1648 O O . ASN A 1 208 ? -7.760 6.269 -18.895 1.00 75.69 208 ASN A O 1
ATOM 1652 N N . GLU A 1 209 ? -5.745 5.439 -19.399 1.00 77.75 209 GLU A N 1
ATOM 1653 C CA . GLU A 1 209 ? -5.799 4.397 -18.366 1.00 77.75 209 GLU A CA 1
ATOM 1654 C C . GLU A 1 209 ? -5.758 4.991 -16.946 1.00 77.75 209 GLU A C 1
ATOM 1656 O O . GLU A 1 209 ? -6.443 4.503 -16.044 1.00 77.75 209 GLU A O 1
ATOM 1661 N N . ILE A 1 210 ? -4.973 6.054 -16.745 1.00 71.00 210 ILE A N 1
ATOM 1662 C CA . ILE A 1 210 ? -4.936 6.804 -15.484 1.00 71.00 210 ILE A CA 1
ATOM 1663 C C . ILE A 1 210 ? -6.283 7.493 -15.235 1.00 71.00 210 ILE A C 1
ATOM 1665 O O . ILE A 1 210 ? -6.815 7.380 -14.135 1.00 71.00 210 ILE A O 1
ATOM 1669 N N . ASP A 1 211 ? -6.854 8.153 -16.243 1.00 73.19 211 ASP A N 1
ATOM 1670 C CA . ASP A 1 211 ? -8.119 8.880 -16.128 1.00 73.19 211 ASP A CA 1
ATOM 1671 C C . ASP A 1 211 ? -9.292 7.944 -15.807 1.00 73.19 211 ASP A C 1
ATOM 1673 O O . ASP A 1 211 ? -10.108 8.263 -14.942 1.00 73.19 211 ASP A O 1
ATOM 1677 N N . GLU A 1 212 ? -9.368 6.767 -16.435 1.00 73.62 212 GLU A N 1
ATOM 1678 C CA . GLU A 1 212 ? -10.400 5.773 -16.112 1.00 73.62 212 GLU A CA 1
ATOM 1679 C C . GLU A 1 212 ? -10.249 5.227 -14.683 1.00 73.62 212 GLU A C 1
ATOM 1681 O O . GLU A 1 212 ? -11.232 5.162 -13.944 1.00 73.62 212 GLU A O 1
ATOM 1686 N N . LYS A 1 213 ? -9.020 4.937 -14.228 1.00 71.19 213 LYS A N 1
ATOM 1687 C CA . LYS A 1 213 ? -8.777 4.534 -12.829 1.00 71.19 213 LYS A CA 1
ATOM 1688 C C . LYS A 1 213 ? -9.124 5.640 -11.828 1.00 71.19 213 LYS A C 1
ATOM 1690 O O . LYS A 1 213 ? -9.661 5.343 -10.763 1.00 71.19 213 LYS A O 1
ATOM 1695 N N . CYS A 1 214 ? -8.843 6.903 -12.155 1.00 71.12 214 CYS A N 1
ATOM 1696 C CA . CYS A 1 214 ? -9.218 8.046 -11.322 1.00 71.12 214 CYS A CA 1
ATOM 1697 C C . CYS A 1 214 ? -10.742 8.182 -11.197 1.00 71.12 214 CYS A C 1
ATOM 1699 O O . CYS A 1 214 ? -11.235 8.373 -10.089 1.00 71.12 214 CYS A O 1
ATOM 1701 N N . LYS A 1 215 ? -11.496 8.004 -12.292 1.00 75.56 215 LYS A N 1
ATOM 1702 C CA . LYS A 1 215 ? -12.970 8.039 -12.263 1.00 75.56 215 LYS A CA 1
ATOM 1703 C C . LYS A 1 215 ? -13.567 6.957 -11.368 1.00 75.56 215 LYS A C 1
ATOM 1705 O O . LYS A 1 215 ? -14.556 7.217 -10.686 1.00 75.56 215 LYS A O 1
ATOM 1710 N N . ASP A 1 216 ? -13.006 5.752 -11.385 1.00 76.44 216 ASP A N 1
ATOM 1711 C CA . ASP A 1 216 ? -13.494 4.665 -10.533 1.00 76.44 216 ASP A CA 1
ATOM 1712 C C . ASP A 1 216 ? -13.170 4.917 -9.055 1.00 76.44 216 ASP A C 1
ATOM 1714 O O . ASP A 1 216 ? -14.051 4.787 -8.206 1.00 76.44 216 ASP A O 1
ATOM 1718 N N . MET A 1 217 ? -11.972 5.421 -8.754 1.00 79.00 217 MET A N 1
ATOM 1719 C CA . MET A 1 217 ? -11.608 5.837 -7.396 1.00 79.00 217 MET A CA 1
ATOM 1720 C C . MET A 1 217 ? -12.491 6.987 -6.876 1.00 79.00 217 MET A C 1
ATOM 1722 O O . MET A 1 217 ? -12.893 6.979 -5.713 1.00 79.00 217 MET A O 1
ATOM 1726 N N . ASP A 1 218 ? -12.856 7.954 -7.723 1.00 81.62 218 ASP A N 1
ATOM 1727 C CA . ASP A 1 218 ? -13.765 9.046 -7.350 1.00 81.62 218 ASP A CA 1
ATOM 1728 C C . ASP A 1 218 ? -15.179 8.540 -7.005 1.00 81.62 218 ASP A C 1
ATOM 1730 O O . ASP A 1 218 ? -15.808 9.042 -6.064 1.00 81.62 218 ASP A O 1
ATOM 1734 N N . LYS A 1 219 ? -15.677 7.514 -7.715 1.00 79.19 219 LYS A N 1
ATOM 1735 C CA . LYS A 1 219 ? -16.954 6.853 -7.383 1.00 79.19 219 LYS A CA 1
ATOM 1736 C C . LYS A 1 219 ? -16.882 6.151 -6.030 1.00 79.19 219 LYS A C 1
ATOM 1738 O O . LYS A 1 219 ? -17.810 6.288 -5.231 1.00 79.19 219 LYS A O 1
ATOM 1743 N N . ASP A 1 220 ? -15.785 5.451 -5.752 1.00 83.69 220 ASP A N 1
ATOM 1744 C CA . ASP A 1 220 ? -15.584 4.759 -4.478 1.00 83.69 220 ASP A CA 1
ATOM 1745 C C . ASP A 1 220 ? -15.488 5.753 -3.310 1.00 83.69 220 ASP A C 1
ATOM 1747 O O . ASP A 1 220 ? -16.145 5.575 -2.281 1.00 83.69 220 ASP A O 1
ATOM 1751 N N . ILE A 1 221 ? -14.768 6.867 -3.488 1.00 84.62 221 ILE A N 1
ATOM 1752 C CA . ILE A 1 221 ? -14.709 7.963 -2.507 1.00 84.62 221 ILE A CA 1
ATOM 1753 C C . ILE A 1 221 ? -16.110 8.524 -2.232 1.00 84.62 221 ILE A C 1
ATOM 1755 O O . ILE A 1 221 ? -16.466 8.761 -1.072 1.00 84.62 221 ILE A O 1
ATOM 1759 N N . TYR A 1 222 ? -16.919 8.738 -3.273 1.00 88.19 222 TYR A N 1
ATOM 1760 C CA . TYR A 1 222 ? -18.293 9.210 -3.117 1.00 88.19 222 TYR A CA 1
ATOM 1761 C C . TYR A 1 222 ? -19.161 8.204 -2.346 1.00 88.19 222 TYR A C 1
ATOM 1763 O O . TYR A 1 222 ? -19.877 8.591 -1.417 1.00 88.19 222 TYR A O 1
ATOM 1771 N N . ALA A 1 223 ? -19.054 6.911 -2.665 1.00 89.31 223 ALA A N 1
ATOM 1772 C CA . ALA A 1 223 ? -19.790 5.850 -1.984 1.00 89.31 223 ALA A CA 1
ATOM 1773 C C . ALA A 1 223 ? -19.423 5.755 -0.493 1.00 89.31 223 ALA A C 1
ATOM 1775 O O . ALA A 1 223 ? -20.313 5.669 0.357 1.00 89.31 223 ALA A O 1
ATOM 1776 N N . ILE A 1 224 ? -18.130 5.847 -0.162 1.00 92.31 224 ILE A N 1
ATOM 1777 C CA . ILE A 1 224 ? -17.644 5.848 1.225 1.00 92.31 224 ILE A CA 1
ATOM 1778 C C . ILE A 1 224 ? -18.188 7.059 1.985 1.00 92.31 224 ILE A C 1
ATOM 1780 O O . ILE A 1 224 ? -18.712 6.905 3.089 1.00 92.31 224 ILE A O 1
ATOM 1784 N N . ARG A 1 225 ? -18.120 8.262 1.399 1.00 88.56 225 ARG A N 1
ATOM 1785 C CA . ARG A 1 225 ? -18.669 9.481 2.021 1.00 88.56 225 ARG A CA 1
ATOM 1786 C C . ARG A 1 225 ? -20.165 9.348 2.292 1.00 88.56 225 ARG A C 1
ATOM 1788 O O . ARG A 1 225 ? -20.605 9.640 3.398 1.00 88.56 225 ARG A O 1
ATOM 1795 N N . SER A 1 226 ? -20.926 8.849 1.319 1.00 89.31 226 SER A N 1
ATOM 1796 C CA . SER A 1 226 ? -22.364 8.606 1.476 1.00 89.31 226 SER A CA 1
ATOM 1797 C C . SER A 1 226 ? -22.662 7.584 2.581 1.00 89.31 226 SER A C 1
ATOM 1799 O O . SER A 1 226 ? -23.591 7.767 3.365 1.00 89.31 226 SER A O 1
ATOM 1801 N N . MET A 1 227 ? -21.861 6.522 2.693 1.00 93.69 227 MET A N 1
ATOM 1802 C CA . MET A 1 227 ? -22.018 5.528 3.755 1.00 93.69 227 MET A CA 1
ATOM 1803 C C . MET A 1 227 ? -21.724 6.104 5.144 1.00 93.69 227 MET A C 1
ATOM 1805 O O . MET A 1 227 ? -22.487 5.840 6.070 1.00 93.69 227 MET A O 1
ATOM 1809 N N . ILE A 1 228 ? -20.671 6.914 5.280 1.00 90.25 228 ILE A N 1
ATOM 1810 C CA . ILE A 1 228 ? -20.333 7.589 6.539 1.00 90.25 228 ILE A CA 1
ATOM 1811 C C . ILE A 1 228 ? -21.468 8.516 6.982 1.00 90.25 228 ILE A C 1
ATOM 1813 O O . ILE A 1 228 ? -21.830 8.491 8.155 1.00 90.25 228 ILE A O 1
ATOM 1817 N N . GLU A 1 229 ? -22.045 9.306 6.073 1.00 92.25 229 GLU A N 1
ATOM 1818 C CA . GLU A 1 229 ? -23.155 10.200 6.431 1.00 92.25 229 GLU A CA 1
ATOM 1819 C C . GLU A 1 229 ? -24.394 9.424 6.887 1.00 92.25 229 GLU A C 1
ATOM 1821 O O . GLU A 1 229 ? -24.922 9.720 7.954 1.00 92.25 229 GLU A O 1
ATOM 1826 N N . ARG A 1 230 ? -24.771 8.338 6.199 1.00 92.81 230 ARG A N 1
ATOM 1827 C CA . ARG A 1 230 ? -25.880 7.478 6.658 1.00 92.81 230 ARG A CA 1
ATOM 1828 C C . ARG A 1 230 ? -25.637 6.874 8.040 1.00 92.81 230 ARG A C 1
ATOM 1830 O O . ARG A 1 230 ? -26.566 6.746 8.829 1.00 92.81 230 ARG A O 1
ATOM 1837 N N . MET A 1 231 ? -24.398 6.481 8.341 1.00 91.06 231 MET A N 1
ATOM 1838 C CA . MET A 1 231 ? -24.053 5.953 9.664 1.00 91.06 231 MET A CA 1
ATOM 1839 C C . MET A 1 231 ? -24.146 7.029 10.746 1.00 91.06 231 MET A C 1
ATOM 1841 O O . MET A 1 231 ? -24.669 6.752 11.821 1.00 91.06 231 MET A O 1
ATOM 1845 N N . LYS A 1 232 ? -23.681 8.250 10.459 1.00 91.19 232 LYS A N 1
ATOM 1846 C CA . LYS A 1 232 ? -23.814 9.384 11.381 1.00 91.19 232 LYS A CA 1
ATOM 1847 C C . LYS A 1 232 ? -25.278 9.728 11.634 1.00 91.19 232 LYS A C 1
ATOM 1849 O O . LYS A 1 232 ? -25.647 9.925 12.784 1.00 91.19 232 LYS A O 1
ATOM 1854 N N . GLU A 1 233 ? -26.100 9.784 10.588 1.00 93.50 233 GLU A N 1
ATOM 1855 C CA . GLU A 1 233 ? -27.540 10.047 10.702 1.00 93.50 233 GLU A CA 1
ATOM 1856 C C . GLU A 1 233 ? -28.226 8.984 11.566 1.00 93.50 233 GLU A C 1
ATOM 1858 O O . GLU A 1 233 ? 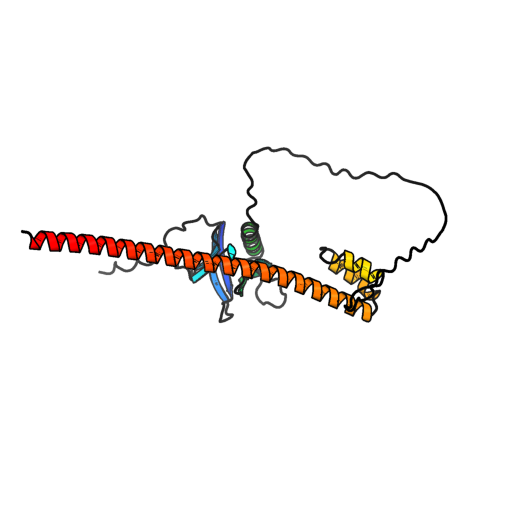-28.916 9.332 12.520 1.00 93.50 233 GLU A O 1
ATOM 1863 N N . ALA A 1 234 ? -27.950 7.700 11.320 1.00 93.38 234 ALA A N 1
ATOM 1864 C CA . ALA A 1 234 ? -28.505 6.607 12.116 1.00 93.38 234 ALA A CA 1
ATOM 1865 C C . ALA A 1 234 ? -28.060 6.653 13.590 1.00 93.38 234 ALA A C 1
ATOM 1867 O O . ALA A 1 234 ? -28.848 6.369 14.490 1.00 93.38 234 ALA A O 1
ATOM 1868 N N . GLU A 1 235 ? -26.803 7.017 13.859 1.00 93.81 235 GLU A N 1
ATOM 1869 C CA . GLU A 1 235 ? -26.295 7.157 15.227 1.00 93.81 235 GLU A CA 1
ATOM 1870 C C . GLU A 1 235 ? -26.929 8.356 15.947 1.00 93.81 235 GLU A C 1
ATOM 1872 O O . GLU A 1 235 ? -27.304 8.248 17.115 1.00 93.81 235 GLU A O 1
ATOM 1877 N N . ILE A 1 236 ? -27.126 9.475 15.242 1.00 94.25 236 ILE A N 1
ATOM 1878 C CA . ILE A 1 236 ? -27.846 10.643 15.761 1.00 94.25 236 ILE A CA 1
ATOM 1879 C C . ILE A 1 236 ? -29.300 10.275 16.080 1.00 94.25 236 ILE A C 1
ATOM 1881 O O . ILE A 1 236 ? -29.759 10.561 17.185 1.00 94.25 236 ILE A O 1
ATOM 1885 N N . GLU A 1 237 ? -30.008 9.608 15.165 1.00 95.00 237 GLU A N 1
ATOM 1886 C CA . GLU A 1 237 ? -31.390 9.160 15.382 1.00 95.00 237 GLU A CA 1
ATOM 1887 C C . GLU A 1 237 ? -31.501 8.213 16.579 1.00 95.00 237 GLU A C 1
ATOM 1889 O O . GLU A 1 237 ? -32.390 8.368 17.419 1.00 95.00 237 GLU A O 1
ATOM 1894 N N . PHE A 1 238 ? -30.566 7.270 16.706 1.00 95.50 238 PHE A N 1
ATOM 1895 C CA . PHE A 1 238 ? -30.520 6.348 17.835 1.00 95.50 238 PHE A CA 1
ATOM 1896 C C . PHE A 1 238 ? -30.346 7.087 19.170 1.00 95.50 238 PHE A C 1
ATOM 1898 O O . PHE A 1 238 ? -31.100 6.858 20.119 1.00 95.50 238 PHE A O 1
ATOM 1905 N N . VAL A 1 239 ? -29.389 8.016 19.242 1.00 95.00 239 VAL A N 1
ATOM 1906 C CA . VAL A 1 239 ? -29.140 8.813 20.453 1.00 95.00 239 VAL A CA 1
ATOM 1907 C C . VAL A 1 239 ? -30.337 9.706 20.791 1.00 95.00 239 VAL A C 1
ATOM 1909 O O . VAL A 1 239 ? -30.696 9.832 21.964 1.00 95.00 239 VAL A O 1
ATOM 1912 N N . MET A 1 240 ? -30.976 10.307 19.786 1.00 93.25 240 MET A N 1
ATOM 1913 C CA . MET A 1 240 ? -32.177 11.123 19.979 1.00 93.25 240 MET A CA 1
ATOM 1914 C C . MET A 1 240 ? -33.354 10.293 20.501 1.00 93.25 240 MET A C 1
ATOM 1916 O O . MET A 1 240 ? -34.010 10.712 21.453 1.00 93.25 240 MET A O 1
ATOM 1920 N N . SER A 1 241 ? -33.568 9.091 19.961 1.00 95.19 241 SER A N 1
ATOM 1921 C CA . SER A 1 241 ? -34.607 8.167 20.432 1.00 95.19 241 SER A CA 1
ATOM 1922 C C . SER A 1 241 ? -34.413 7.787 21.905 1.00 95.19 241 SER A C 1
ATOM 1924 O O . SER A 1 241 ? -35.356 7.838 22.696 1.00 95.19 241 SER A O 1
ATOM 1926 N N . GLU A 1 242 ? -33.184 7.453 22.305 1.00 96.38 242 GLU A N 1
ATOM 1927 C CA . GLU A 1 242 ? -32.843 7.147 23.703 1.00 96.38 242 GLU A CA 1
ATOM 1928 C C . GLU A 1 242 ? -33.089 8.341 24.639 1.00 96.38 242 GLU A C 1
ATOM 1930 O O . GLU A 1 242 ? -33.570 8.182 25.768 1.00 96.38 242 GLU A O 1
ATOM 1935 N N . TYR A 1 243 ? -32.761 9.553 24.183 1.00 95.00 243 TYR A N 1
ATOM 1936 C CA . TYR A 1 243 ? -33.019 10.778 24.933 1.00 95.00 243 TYR A CA 1
ATOM 1937 C C . TYR A 1 243 ? -34.521 11.021 25.121 1.00 95.00 243 TYR A C 1
ATOM 1939 O O . TYR A 1 243 ? -34.964 11.281 26.244 1.00 95.00 243 TYR A O 1
ATOM 1947 N N . ASP A 1 244 ? -35.311 10.895 24.054 1.00 95.81 244 ASP A N 1
ATOM 1948 C CA . ASP A 1 244 ? -36.759 11.106 24.092 1.00 95.81 244 ASP A CA 1
ATOM 1949 C C . ASP A 1 244 ? -37.465 10.079 24.981 1.00 95.81 244 ASP A C 1
ATOM 1951 O O . ASP A 1 244 ? -38.356 10.437 25.760 1.00 95.81 244 ASP A O 1
ATOM 1955 N N . GLN A 1 245 ? -37.017 8.822 24.953 1.00 95.88 245 GLN A N 1
ATOM 1956 C CA . GLN A 1 245 ? -37.535 7.779 25.832 1.00 95.88 245 GLN A CA 1
ATOM 1957 C C . GLN A 1 245 ? -37.265 8.100 27.308 1.00 95.88 245 GLN A C 1
ATOM 1959 O O . GLN A 1 245 ? -38.195 8.099 28.121 1.00 95.88 245 GLN A O 1
ATOM 1964 N N . LYS A 1 246 ? -36.026 8.475 27.655 1.00 95.75 246 LYS A N 1
ATOM 1965 C CA . LYS A 1 246 ? -35.675 8.888 29.026 1.00 95.75 246 LYS A CA 1
ATOM 1966 C C . LYS A 1 246 ? -36.450 10.125 29.467 1.00 95.75 246 LYS A C 1
ATOM 1968 O O . LYS A 1 246 ? -36.932 10.188 30.598 1.00 95.75 246 LYS A O 1
ATOM 1973 N N . LYS A 1 247 ? -36.615 11.107 28.579 1.00 96.19 247 LYS A N 1
ATOM 1974 C CA . LYS A 1 247 ? -37.409 12.312 28.845 1.00 96.19 247 LYS A CA 1
ATOM 1975 C C . LYS A 1 247 ? -38.866 11.960 29.154 1.00 96.19 247 LYS A C 1
ATOM 1977 O O . LYS A 1 247 ? -39.431 12.494 30.109 1.00 96.19 247 LYS A O 1
ATOM 1982 N N . ALA A 1 248 ? -39.466 11.049 28.388 1.00 95.88 248 ALA A N 1
ATOM 1983 C CA . ALA A 1 248 ? -40.835 10.593 28.606 1.00 95.88 248 ALA A CA 1
ATOM 1984 C C . ALA A 1 248 ? -41.001 9.841 29.938 1.00 95.88 248 ALA A C 1
ATOM 1986 O O . ALA A 1 248 ? -41.999 10.041 30.634 1.00 95.88 248 ALA A O 1
ATOM 1987 N N . GLU A 1 249 ? -40.031 9.008 30.326 1.00 95.94 249 GLU A N 1
ATOM 1988 C CA . GLU A 1 249 ? -40.029 8.320 31.625 1.00 95.94 249 GLU A CA 1
ATOM 1989 C C . GLU A 1 249 ? -39.959 9.300 32.799 1.00 95.94 249 GLU A C 1
ATOM 1991 O O . GLU A 1 249 ? -40.760 9.207 33.732 1.00 95.94 249 GLU A O 1
ATOM 1996 N N . ILE A 1 250 ? -39.062 10.288 32.725 1.00 95.75 250 ILE A N 1
ATOM 1997 C CA . ILE A 1 250 ? -38.930 11.324 33.755 1.00 95.75 250 ILE A CA 1
ATOM 1998 C C . ILE A 1 250 ? -40.234 12.120 33.890 1.00 95.75 250 ILE A C 1
ATOM 2000 O O . ILE A 1 250 ? -40.711 12.334 35.004 1.00 95.75 250 ILE A O 1
ATOM 2004 N N . LEU A 1 251 ? -40.850 12.523 32.774 1.00 94.38 251 LEU A N 1
ATOM 2005 C CA . LEU A 1 251 ? -42.125 13.250 32.787 1.00 94.38 251 LEU A CA 1
ATOM 2006 C C . LEU A 1 251 ? -43.259 12.429 33.415 1.00 94.38 251 LEU A C 1
ATOM 2008 O O . LEU A 1 251 ? -44.037 12.965 34.207 1.00 94.38 251 LEU A O 1
ATOM 2012 N N . LYS A 1 252 ? -43.337 11.127 33.108 1.00 94.94 252 LYS A N 1
ATOM 2013 C CA . LYS A 1 252 ? -44.308 10.218 33.738 1.00 94.94 252 LYS A CA 1
ATOM 2014 C C . LYS A 1 252 ? -44.104 10.141 35.251 1.00 94.94 252 LYS A C 1
ATOM 2016 O O . LYS A 1 252 ? -45.082 10.204 35.994 1.00 94.94 252 LYS A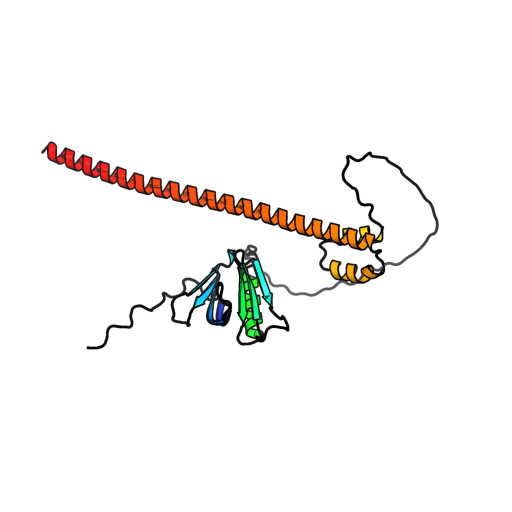 O 1
ATOM 2021 N N . GLU A 1 253 ? -42.859 10.038 35.710 1.00 94.62 253 GLU A N 1
ATOM 2022 C CA . GLU A 1 253 ? -42.529 9.965 37.137 1.00 94.62 253 GLU A CA 1
ATOM 2023 C C . GLU A 1 253 ? -42.835 11.283 37.872 1.00 94.62 253 GLU A C 1
ATOM 2025 O O . GLU A 1 253 ? -43.389 11.257 38.971 1.00 94.62 253 GLU A O 1
ATOM 2030 N N . ILE A 1 254 ? -42.564 12.439 37.254 1.00 93.75 254 ILE A N 1
ATOM 2031 C CA . ILE A 1 254 ? -42.933 13.755 37.806 1.00 93.75 254 ILE A CA 1
ATOM 2032 C C . ILE A 1 254 ? -44.454 13.863 37.967 1.00 93.75 254 ILE A C 1
ATOM 2034 O O . ILE A 1 254 ? -44.933 14.185 39.055 1.00 93.75 254 ILE A O 1
ATOM 2038 N N . ASN A 1 255 ? -45.222 13.541 36.922 1.00 92.94 255 ASN A N 1
ATOM 2039 C CA . ASN A 1 255 ? -46.683 13.634 36.963 1.00 92.94 255 ASN A CA 1
ATOM 2040 C C . ASN A 1 255 ? -47.294 12.663 37.991 1.00 92.94 255 ASN A C 1
ATOM 2042 O O . ASN A 1 255 ? -48.268 12.982 38.670 1.00 92.94 255 ASN A O 1
ATOM 2046 N N . LYS A 1 256 ? -46.694 11.480 38.165 1.00 92.94 256 LYS A N 1
ATOM 2047 C CA . LYS A 1 256 ? -47.097 10.514 39.196 1.00 92.94 256 LYS A CA 1
ATOM 2048 C C . LYS A 1 256 ? -46.894 11.050 40.616 1.00 92.94 256 LYS A C 1
ATOM 2050 O O . LYS A 1 256 ? -47.694 10.738 41.491 1.00 92.94 256 LYS A O 1
ATOM 2055 N N . ARG A 1 257 ? -45.841 11.840 40.852 1.00 90.12 257 ARG A N 1
ATOM 2056 C CA . ARG A 1 257 ? -45.560 12.461 42.159 1.00 90.12 257 ARG A CA 1
ATOM 2057 C C . ARG A 1 257 ? -46.434 13.675 42.453 1.00 90.12 257 ARG A C 1
ATOM 2059 O O . ARG A 1 257 ? -46.691 13.934 43.615 1.00 90.12 257 ARG A O 1
ATOM 2066 N N . GLN A 1 258 ? -46.870 14.408 41.431 1.00 85.50 258 GLN A N 1
ATOM 2067 C CA . GLN A 1 258 ? -47.755 15.567 41.603 1.00 85.50 258 GLN A CA 1
ATOM 2068 C C . GLN A 1 258 ? -49.218 15.180 41.870 1.00 85.50 258 GLN A C 1
ATOM 2070 O O . GLN A 1 258 ? -49.951 15.968 42.455 1.00 85.50 258 GLN A O 1
ATOM 2075 N N . ASN A 1 259 ? -49.636 13.974 41.468 1.00 77.44 259 ASN A N 1
ATOM 2076 C CA . ASN A 1 259 ? -51.000 13.458 41.654 1.00 77.44 259 ASN A CA 1
ATOM 2077 C C . ASN A 1 259 ? -51.139 12.487 42.848 1.00 77.44 259 ASN A C 1
ATOM 2079 O O . ASN A 1 259 ? -52.116 11.740 42.913 1.00 77.44 259 ASN A O 1
ATOM 2083 N N . LYS A 1 260 ? -50.154 12.444 43.752 1.00 61.56 260 LYS A N 1
ATOM 2084 C CA . LYS A 1 260 ? -50.125 11.587 44.944 1.00 61.56 260 LYS A CA 1
ATOM 2085 C C . LYS A 1 260 ? -50.000 12.446 46.194 1.00 61.56 260 LYS A C 1
ATOM 2087 O O . LYS A 1 260 ? -50.637 12.075 47.201 1.00 61.56 260 LYS A O 1
#

Sequence (260 aa):
MSQLRDSKDKVPPPKHRSIKEGSVTKQGGRIKNWKKRWCVLNDEGIHYFKSQNSIEKGSIAISHILNVESDDKSSSKRKNCFKVWTEERTYRICATDSLDKDEWITSIKRLIKPRSLTNSNGGLKSSQHVDINRLKIENDDSSSESSSFSSSFSLPTTNTIALTPIMLGLKDKFGQPNFALELNKKKDLLSGEEVETVMKLLDGLVRNEIDEKCKDMDKDIYAIRSMIERMKEAEIEFVMSEYDQKKAEILKEINKRQNK

Mean predicted aligned error: 20.82 Å

Solvent-accessible surface area (backbone atoms only — not comparable to full-atom values): 16251 Å² total; per-residue (Å²): 144,87,88,86,86,85,82,87,63,78,74,75,78,72,97,61,73,71,77,46,70,50,66,32,40,31,49,38,85,90,59,77,52,75,41,73,26,26,37,40,32,40,91,65,24,44,38,33,17,73,38,90,76,46,69,78,74,51,71,44,50,42,91,48,45,77,48,68,47,78,48,80,58,88,84,52,97,64,66,36,30,31,36,38,35,33,88,92,49,75,43,45,38,22,33,86,39,62,65,54,29,51,51,52,47,52,57,51,53,64,67,56,46,78,79,71,82,74,76,87,74,87,78,91,78,90,79,91,83,84,87,88,79,89,85,78,86,87,82,89,84,88,82,88,85,88,79,89,79,89,77,92,74,87,78,82,95,64,94,75,78,86,69,50,75,69,53,46,65,48,56,79,34,63,94,44,93,59,34,70,60,53,48,66,73,43,51,90,77,49,52,74,69,53,49,52,50,53,50,54,52,51,53,49,52,53,49,50,56,49,52,54,52,49,55,53,51,53,51,50,54,51,52,51,52,54,51,53,51,54,50,52,52,51,50,50,51,52,53,49,52,54,49,53,51,52,51,52,52,52,52,52,53,52,55,56,62,74,77,106

Foldseek 3Di:
DPPDPDPPQADPDDPFDFPDWDWKWKADDPHRDIAIWIWTDTLQFIWTANDPSGDTPDTDGLVQFPAKAAPVPPPDPAPQWIWTDGPVDIMIMHDPDVVRSVSVRVSSVVSNPPPPPPDDDDDDDDDDDDDPDDDDDYDDDDDDDDDDDDDDDDDDDDPDDDADPLLVVLLVCPPPPCSVVSCVVCVVVDDPVSVVVSVVVNVVVVVVVVVVVVVVVVVVVVVVVVVVVVVVVVVVVVVVVVVVVVVVVVVVVVVVVVVD

InterPro domains:
  IPR001849 Pleckstrin homology domain [PF00169] (19-112)
  IPR001849 Pleckstrin homology domain [PS50003] (17-113)
  IPR001849 Pleckstrin homology domain [SM00233] (18-115)
  IPR011993 PH-like domain superfamily [G3DSA:2.30.29.30] (2-121)
  IPR051707 Phosphoinositide-Interacting Signal Transduction Regulators [PTHR14336] (4-148)

Nearest PDB structures (foldseek):
  2dn6-assembly1_A  TM=7.800E-01  e=6.823E-07  Homo sapiens
  2w2w-assembly10_J  TM=8.365E-01  e=2.660E-05  Homo sapiens
  1wgq-assembly1_A  TM=7.223E-01  e=2.100E-05  Mus musculus
  1x1f-assembly1_A  TM=5.751E-01  e=8.657E-06  Homo sapiens
  8ym2-assembly1_A  TM=6.778E-01  e=2.827E-04  Mus musculus

Radius of gyration: 31.83 Å; Cα contacts (8 Å, |Δi|>4): 217; chains: 1; bounding box: 74×55×109 Å

Secondary structure (DSSP, 8-state):
-----SSS--PPPPSS--SEEEEEEEE-SSS--EEEEEEEE-SSEEEEESSTTSPEEEEEEGGGEEEEEE---TT-S--SEEEEEESS-EEEEE-SSHHHHHHHHHHHHHHHS----------------------------------------PPPSS--PPPPHHHHHHHTTTTSTTHHHHHHHHGGGS-HHHHHHHHHHHHHHHHHHHHHHHHHHHHHHHHHHHHHHHHHHHHHHHHHHHHHHHHHHHHHHHHHHHT-